Protein AF-A0A974SAY1-F1 (afdb_monomer_lite)

Secondary structure (DSSP, 8-state):
-B--STTBTTS--GGGTHHHHHHHHHTT---EEB----BTBTT-STTHHHHHHHHHHHTHHHHHHHS---TTS----B-THHHHHHHHHHHHSGGGSSPPP-TT-----S--PPPEES-S-----------PPPPGGGS-S--TTTT----SS-----PPTT--S--S-SSS-THHHHHHHHHHHHTT--------TT--TTGGG-TTSHHHHHHHHHHHHT--

InterPro domains:
  IPR029058 Alpha/Beta hydrolase fold [G3DSA:3.40.50.1820] (1-219)
  IPR029058 Alpha/Beta hydrolase fold [SSF53474] (1-212)
  IPR049492 BD-FAE-like domain [PF20434] (1-89)
  IPR050300 GDXG lipolytic enzyme [PTHR48081] (2-89)

Sequence (224 aa):
MIHGGCWLADLPGTELMDYVSDDLRKDGVAVWNLEYRRIGHDGGGWPGTFTDVAAGADHVRELAKTYRLDLNNVVFAGHSAGGHLALWASKASPCAGKPLPAEGRREPGRDHRPGRLSRDRPRRVRRTGHHRRPDRSAVPQDQGSLWRALAGRHAAAGRAPGGDLRELDPIVPPRFGAAYAASAKAAGDPVTALNLKGAGHFELIDPKAPAWAVIKAQIKSLLD

Foldseek 3Di:
DFEAQPLAPPGDGLVLQPQVCVVLVVVVDFDFSFTFRGVVDVQGFPPRRLVRLLVSVQCVVVVCVVDVDDLLQDAQDYAHNSNVSSFVNLVQHCSVPDHDDPPPDDPDDPDNDGTDRDDDDDDDDDDDDDDDDDDPVSHPPPPPVVLDGGDPEDAQADDDPPDDPDQLAPPDGSVSSNVSQVRCVVVVHDYDYDHDPPDYRSLCNHPPRPNVVVRSVRSVVSRD

Organism: NCBI:txid2803784

Structure (mmCIF, N/CA/C/O backbone):
data_AF-A0A974SAY1-F1
#
_entry.id   AF-A0A974SAY1-F1
#
loop_
_atom_site.group_PDB
_atom_site.id
_atom_site.type_symbol
_atom_site.label_atom_id
_atom_site.label_alt_id
_atom_site.label_comp_id
_atom_site.label_asym_id
_atom_site.label_entity_id
_atom_site.label_seq_id
_atom_site.pdbx_PDB_ins_code
_atom_site.Cartn_x
_atom_site.Cartn_y
_atom_site.Cartn_z
_atom_site.occupancy
_atom_site.B_iso_or_equiv
_atom_site.auth_seq_id
_atom_site.auth_comp_id
_atom_site.auth_asym_id
_atom_site.auth_atom_id
_atom_site.pdbx_PDB_model_num
ATOM 1 N N . MET A 1 1 ? -4.438 -2.324 2.546 1.00 91.81 1 MET A N 1
ATOM 2 C CA . MET A 1 1 ? -3.101 -2.798 2.140 1.00 91.81 1 MET A CA 1
ATOM 3 C C . MET A 1 1 ? -3.202 -3.371 0.736 1.00 91.81 1 MET A C 1
ATOM 5 O O . MET A 1 1 ? -4.122 -4.144 0.498 1.00 91.81 1 MET A O 1
ATOM 9 N N . ILE A 1 2 ? -2.326 -2.964 -0.186 1.00 94.75 2 ILE A N 1
ATOM 10 C CA . ILE A 1 2 ? -2.361 -3.391 -1.594 1.00 94.75 2 ILE A CA 1
ATOM 11 C C . ILE A 1 2 ? -0.971 -3.873 -2.017 1.00 94.75 2 ILE A C 1
ATOM 13 O O . ILE A 1 2 ? 0.018 -3.148 -1.891 1.00 94.75 2 ILE A O 1
ATOM 17 N N . HIS A 1 3 ? -0.894 -5.105 -2.511 1.00 96.38 3 HIS A N 1
ATOM 18 C CA . HIS A 1 3 ? 0.372 -5.726 -2.890 1.00 96.38 3 HIS A CA 1
ATOM 19 C C . HIS A 1 3 ? 0.908 -5.238 -4.243 1.00 96.38 3 HIS A C 1
ATOM 21 O O . HIS A 1 3 ? 0.168 -4.738 -5.095 1.00 96.38 3 HIS A O 1
ATOM 27 N N . GLY A 1 4 ? 2.215 -5.429 -4.437 1.00 89.00 4 GLY A N 1
ATOM 28 C CA . GLY A 1 4 ? 2.925 -5.177 -5.687 1.00 89.00 4 GLY A CA 1
ATOM 29 C C . GLY A 1 4 ? 2.764 -6.300 -6.715 1.00 89.00 4 GLY A C 1
ATOM 30 O O . GLY A 1 4 ? 1.666 -6.787 -6.955 1.00 89.00 4 GLY A O 1
ATOM 31 N N . GLY A 1 5 ? 3.869 -6.702 -7.347 1.00 90.44 5 GLY A N 1
ATOM 32 C CA . GLY A 1 5 ? 3.859 -7.739 -8.389 1.00 90.44 5 GLY A CA 1
ATOM 33 C C . GLY A 1 5 ? 3.709 -7.186 -9.807 1.00 90.44 5 GLY A C 1
ATOM 34 O O . GLY A 1 5 ? 3.186 -7.868 -10.679 1.00 90.44 5 GLY A O 1
ATOM 35 N N . CYS A 1 6 ? 4.146 -5.943 -10.050 1.00 92.06 6 CYS A N 1
ATOM 36 C CA . CYS A 1 6 ? 4.159 -5.293 -11.371 1.00 92.06 6 CYS A CA 1
ATOM 37 C C . CYS A 1 6 ? 2.828 -5.384 -12.142 1.00 92.06 6 CYS A C 1
ATOM 39 O O . CYS A 1 6 ? 2.843 -5.404 -13.370 1.00 92.06 6 CYS A O 1
ATOM 41 N N . TRP A 1 7 ? 1.698 -5.479 -11.435 1.00 92.31 7 TRP A N 1
ATOM 42 C CA . TRP A 1 7 ? 0.374 -5.744 -12.009 1.00 92.31 7 TRP A CA 1
ATOM 43 C C . TRP A 1 7 ? 0.262 -7.050 -12.810 1.00 92.31 7 TRP A C 1
ATOM 45 O O . TRP A 1 7 ? -0.707 -7.193 -13.541 1.00 92.31 7 TRP A O 1
ATOM 55 N N . LEU A 1 8 ? 1.201 -7.995 -12.708 1.00 92.00 8 LEU A N 1
ATOM 56 C CA . LEU A 1 8 ? 1.239 -9.216 -13.523 1.00 92.00 8 LEU A CA 1
ATOM 57 C C . LEU A 1 8 ? 0.697 -10.425 -12.757 1.00 92.00 8 LEU A C 1
ATOM 59 O O . LEU A 1 8 ? 1.120 -10.697 -11.635 1.00 92.00 8 LEU A O 1
ATOM 63 N N . ALA A 1 9 ? -0.195 -11.186 -13.386 1.00 93.75 9 ALA A N 1
ATOM 64 C CA . ALA A 1 9 ? -0.803 -12.392 -12.822 1.00 93.75 9 ALA A CA 1
ATOM 65 C C . ALA A 1 9 ? 0.230 -13.454 -12.403 1.00 93.75 9 ALA A C 1
ATOM 67 O O . ALA A 1 9 ? 0.057 -14.109 -11.379 1.00 93.75 9 ALA A O 1
ATOM 68 N N . ASP A 1 10 ? 1.326 -13.567 -13.158 1.00 93.81 10 ASP A N 1
ATOM 69 C CA . ASP A 1 10 ? 2.395 -14.551 -12.932 1.00 93.81 10 ASP A CA 1
ATOM 70 C C . ASP A 1 10 ? 3.331 -14.201 -11.762 1.00 93.81 10 ASP A C 1
ATOM 72 O O . ASP A 1 10 ? 4.205 -14.997 -11.382 1.00 93.81 10 ASP A O 1
ATOM 76 N N . LEU A 1 11 ? 3.186 -12.995 -11.208 1.00 92.88 11 LEU A N 1
ATOM 77 C CA . LEU A 1 11 ? 3.925 -12.549 -10.038 1.00 92.88 11 LEU A CA 1
ATOM 78 C C . LEU A 1 11 ? 3.091 -12.723 -8.760 1.00 92.88 11 LEU A C 1
ATOM 80 O O . LEU A 1 11 ? 1.859 -12.719 -8.820 1.00 92.88 11 LEU A O 1
ATOM 84 N N . PRO A 1 12 ? 3.763 -12.878 -7.602 1.00 92.44 12 PRO A N 1
ATOM 85 C CA . PRO A 1 12 ? 3.091 -13.026 -6.316 1.00 92.44 12 PRO A CA 1
ATOM 86 C C . PRO A 1 12 ? 2.062 -11.922 -6.021 1.00 92.44 12 PRO A C 1
ATOM 88 O O . PRO A 1 12 ? 2.267 -10.759 -6.387 1.00 92.44 12 PRO A O 1
ATOM 91 N N . GLY A 1 13 ? 0.970 -12.304 -5.358 1.00 94.81 13 GLY A N 1
ATOM 92 C CA . GLY A 1 13 ? -0.158 -11.447 -4.995 1.00 94.81 13 GLY A CA 1
ATOM 93 C C . GLY A 1 13 ? -0.098 -10.950 -3.548 1.00 94.81 13 GLY A C 1
ATOM 94 O O . GLY A 1 13 ? 0.921 -10.419 -3.089 1.00 94.81 13 GLY A O 1
ATOM 95 N N . THR A 1 14 ? -1.202 -11.131 -2.815 1.00 95.38 14 THR A N 1
ATOM 96 C CA . THR A 1 14 ? -1.353 -10.700 -1.412 1.00 95.38 14 THR A CA 1
ATOM 97 C C . THR A 1 14 ? -0.255 -11.220 -0.487 1.00 95.38 14 THR A C 1
ATOM 99 O O . THR A 1 14 ? 0.087 -10.534 0.477 1.00 95.38 14 THR A O 1
ATOM 102 N N . GLU A 1 15 ? 0.344 -12.373 -0.801 1.00 95.88 15 GLU A N 1
ATOM 103 C CA . GLU A 1 15 ? 1.426 -12.988 -0.027 1.00 95.88 15 GLU A CA 1
ATOM 104 C C . GLU A 1 15 ? 2.671 -12.100 0.114 1.00 95.88 15 GLU A C 1
ATOM 106 O O . GLU A 1 15 ? 3.420 -12.252 1.078 1.00 95.88 15 GLU A O 1
ATOM 111 N N . LEU A 1 16 ? 2.875 -11.129 -0.788 1.00 91.75 16 LEU A N 1
ATOM 112 C CA . LEU A 1 16 ? 3.937 -10.125 -0.645 1.00 91.75 16 LEU A CA 1
ATOM 113 C C . LEU A 1 16 ? 3.736 -9.242 0.592 1.00 91.75 16 LEU A C 1
ATOM 115 O O . LEU A 1 16 ? 4.707 -8.781 1.180 1.00 91.75 16 LEU A O 1
ATOM 119 N N . MET A 1 17 ? 2.485 -9.009 0.989 1.00 94.62 17 MET A N 1
ATOM 120 C CA . MET A 1 17 ? 2.134 -8.104 2.083 1.00 94.62 17 MET A CA 1
ATOM 121 C C . MET A 1 17 ? 1.707 -8.840 3.355 1.00 94.62 17 MET A C 1
ATOM 123 O O . MET A 1 17 ? 1.419 -8.183 4.355 1.00 94.62 17 MET A O 1
ATOM 127 N N . ASP A 1 18 ? 1.656 -10.175 3.357 1.00 96.31 18 ASP A N 1
ATOM 128 C CA . ASP A 1 18 ? 1.147 -10.953 4.496 1.00 96.31 18 ASP A CA 1
ATOM 129 C C . ASP A 1 18 ? 1.951 -10.694 5.776 1.00 96.31 18 ASP A C 1
ATOM 131 O O . ASP A 1 18 ? 1.369 -10.464 6.835 1.00 96.31 18 ASP A O 1
ATOM 135 N N . TYR A 1 19 ? 3.282 -10.660 5.681 1.00 97.19 19 TYR A N 1
ATOM 136 C CA . TYR A 1 19 ? 4.157 -10.477 6.842 1.00 97.19 19 TYR A CA 1
ATOM 137 C C . TYR A 1 19 ? 4.005 -9.097 7.489 1.00 97.19 19 TYR A C 1
ATOM 139 O O . TYR A 1 19 ? 3.885 -8.996 8.709 1.00 97.19 19 TYR A O 1
ATOM 147 N N . VAL A 1 20 ? 3.965 -8.036 6.684 1.00 95.25 20 VAL A N 1
ATOM 148 C CA . VAL A 1 20 ? 3.763 -6.668 7.185 1.00 95.25 20 VAL A CA 1
ATOM 149 C C . VAL A 1 20 ? 2.333 -6.410 7.641 1.00 95.25 20 VAL A C 1
ATOM 151 O O . VAL A 1 20 ? 2.112 -5.662 8.593 1.00 95.25 20 VAL A O 1
ATOM 154 N N . SER A 1 21 ? 1.357 -7.071 7.017 1.00 96.56 21 SER A N 1
ATOM 155 C CA . SER A 1 21 ? -0.034 -7.044 7.473 1.00 96.56 21 SER A CA 1
ATOM 156 C C . SER A 1 21 ? -0.172 -7.714 8.841 1.00 96.56 21 SER A C 1
ATOM 158 O O . SER A 1 21 ? -0.853 -7.186 9.717 1.00 96.56 21 SER A O 1
ATOM 160 N N . ASP A 1 22 ? 0.501 -8.848 9.051 1.00 97.94 22 ASP A N 1
ATOM 161 C CA . ASP A 1 22 ? 0.535 -9.534 10.344 1.00 97.94 22 ASP A CA 1
ATOM 162 C C . ASP A 1 22 ? 1.264 -8.717 11.423 1.00 97.94 22 ASP A C 1
ATOM 164 O O . ASP A 1 22 ? 0.834 -8.687 12.576 1.00 97.94 22 ASP A O 1
ATOM 168 N N . ASP A 1 23 ? 2.340 -8.025 11.054 1.00 98.00 23 ASP A N 1
ATOM 169 C CA . ASP A 1 23 ? 3.091 -7.167 11.969 1.00 98.00 23 ASP A CA 1
ATOM 170 C C . ASP A 1 23 ? 2.297 -5.924 12.421 1.00 98.00 23 ASP A C 1
ATOM 172 O O . ASP A 1 23 ? 2.292 -5.592 13.605 1.00 98.00 23 ASP A O 1
ATOM 176 N N . LEU A 1 24 ? 1.548 -5.279 11.519 1.00 95.38 24 LEU A N 1
ATOM 177 C CA . LEU A 1 24 ? 0.598 -4.213 11.876 1.00 95.38 24 LEU A CA 1
ATOM 178 C C . LEU A 1 24 ? -0.554 -4.736 12.746 1.00 95.38 24 LEU A C 1
ATOM 180 O O . LEU A 1 24 ? -0.942 -4.091 13.719 1.00 95.38 24 LEU A O 1
ATOM 184 N N . ARG A 1 25 ? -1.069 -5.931 12.436 1.00 95.88 25 ARG A N 1
ATOM 185 C CA . ARG A 1 25 ? -2.133 -6.583 13.213 1.00 95.88 25 ARG A CA 1
ATOM 186 C C . ARG A 1 25 ? -1.716 -6.846 14.661 1.00 95.88 25 ARG A C 1
ATOM 188 O O . ARG A 1 25 ? -2.533 -6.677 15.564 1.00 95.88 25 ARG A O 1
ATOM 195 N N . LYS A 1 26 ? -0.466 -7.260 14.899 1.00 96.69 26 LYS A N 1
ATOM 196 C CA . LYS A 1 26 ? 0.082 -7.447 16.260 1.00 96.69 26 LYS A CA 1
ATOM 197 C C . LYS A 1 26 ? 0.113 -6.149 17.069 1.00 96.69 26 LYS A C 1
ATOM 199 O O . LYS A 1 26 ? 0.019 -6.209 18.289 1.00 96.69 26 LYS A O 1
ATOM 204 N N . ASP A 1 27 ? 0.157 -5.010 16.388 1.00 94.19 27 ASP A N 1
ATOM 205 C CA . ASP A 1 27 ? 0.110 -3.671 16.977 1.00 94.19 27 ASP A CA 1
ATOM 206 C C . ASP A 1 27 ? -1.318 -3.108 17.095 1.00 94.19 27 ASP A C 1
ATOM 208 O O . ASP A 1 27 ? -1.490 -1.917 17.344 1.00 94.19 27 ASP A O 1
ATOM 212 N N . GLY A 1 28 ? -2.350 -3.940 16.916 1.00 92.88 28 GLY A N 1
ATOM 213 C CA . GLY A 1 28 ? -3.752 -3.542 17.079 1.00 92.88 28 GLY A CA 1
ATOM 214 C C . GLY A 1 28 ? -4.380 -2.871 15.855 1.00 92.88 28 GLY A C 1
ATOM 215 O O . GLY A 1 28 ? -5.542 -2.477 15.915 1.00 92.88 28 GLY A O 1
ATOM 216 N N . VAL A 1 29 ? -3.664 -2.780 14.731 1.00 93.56 29 VAL A N 1
ATOM 217 C CA . VAL A 1 29 ? -4.200 -2.205 13.490 1.00 93.56 29 VAL A CA 1
ATOM 218 C C . VAL A 1 29 ? -5.026 -3.251 12.736 1.00 93.56 29 VAL A C 1
ATOM 220 O O . VAL A 1 29 ? -4.545 -4.342 12.425 1.00 93.56 29 VAL A O 1
ATOM 223 N N . ALA A 1 30 ? -6.268 -2.919 12.382 1.00 95.44 30 ALA A N 1
ATOM 224 C CA . ALA A 1 30 ? -7.060 -3.742 11.473 1.00 95.44 30 ALA A CA 1
ATOM 225 C C . ALA A 1 30 ? -6.525 -3.605 10.036 1.00 95.44 30 ALA A C 1
ATOM 227 O O . ALA A 1 30 ? -6.516 -2.512 9.473 1.00 95.44 30 ALA A O 1
ATOM 228 N N . VAL A 1 31 ? -6.091 -4.712 9.422 1.00 95.62 31 VAL A N 1
ATOM 229 C CA . VAL A 1 31 ? -5.512 -4.700 8.068 1.00 95.62 31 VAL A CA 1
ATOM 230 C C . VAL A 1 31 ? -6.386 -5.470 7.084 1.00 95.62 31 VAL A C 1
ATOM 232 O O . VAL A 1 31 ? -6.597 -6.674 7.224 1.00 95.62 31 VAL A O 1
ATOM 235 N N . TRP A 1 32 ? -6.833 -4.774 6.038 1.00 96.12 32 TRP A N 1
ATOM 236 C CA . TRP A 1 32 ? -7.447 -5.368 4.852 1.00 96.12 32 TRP A CA 1
ATOM 237 C C . TRP A 1 32 ? -6.382 -5.566 3.764 1.00 96.12 32 TRP A C 1
ATOM 239 O O . TRP A 1 32 ? -5.938 -4.585 3.154 1.00 96.12 32 TRP A O 1
ATOM 249 N N . ASN A 1 33 ? -5.922 -6.809 3.569 1.00 95.94 33 ASN A N 1
ATOM 250 C CA . ASN A 1 33 ? -4.952 -7.171 2.529 1.00 95.94 33 ASN A CA 1
ATOM 251 C C . ASN A 1 33 ? -5.704 -7.554 1.243 1.00 95.94 33 ASN A C 1
ATOM 253 O O . ASN A 1 33 ? -6.206 -8.672 1.103 1.00 95.94 33 ASN A O 1
ATOM 257 N N . LEU A 1 34 ? -5.862 -6.566 0.361 1.00 93.88 34 LEU A N 1
ATOM 258 C CA . LEU A 1 34 ? -6.747 -6.604 -0.802 1.00 93.88 34 LEU A CA 1
ATOM 259 C C . LEU A 1 34 ? -6.081 -7.311 -1.988 1.00 93.88 34 LEU A C 1
ATOM 261 O O . LEU A 1 34 ? -4.922 -7.042 -2.303 1.00 93.88 34 LEU A O 1
ATOM 265 N N . GLU A 1 35 ? -6.855 -8.157 -2.670 1.00 95.88 35 GLU A N 1
ATOM 266 C CA . GLU A 1 35 ? -6.504 -8.793 -3.945 1.00 95.88 35 GLU A CA 1
ATOM 267 C C . GLU A 1 35 ? -7.257 -8.110 -5.103 1.00 95.88 35 GLU A C 1
ATOM 269 O O . GLU A 1 35 ? -8.363 -7.598 -4.917 1.00 95.88 35 GLU A O 1
ATOM 274 N N . TYR A 1 36 ? -6.654 -8.085 -6.290 1.00 96.56 36 TYR A N 1
ATOM 275 C CA . TYR A 1 36 ? -7.175 -7.481 -7.513 1.00 96.56 36 TYR A CA 1
ATOM 276 C C . TYR A 1 36 ? -6.773 -8.288 -8.757 1.00 96.56 36 TYR A C 1
ATOM 278 O O . TYR A 1 36 ? -5.698 -8.899 -8.822 1.00 96.56 36 TYR A O 1
ATOM 286 N N . ARG A 1 37 ? -7.608 -8.278 -9.805 1.00 97.19 37 ARG A N 1
ATOM 287 C CA . ARG A 1 37 ? -7.227 -8.871 -11.093 1.00 97.19 37 ARG A CA 1
ATOM 288 C C . ARG A 1 37 ? -6.027 -8.134 -11.674 1.00 97.19 37 ARG A C 1
ATOM 290 O O . ARG A 1 37 ? -5.968 -6.909 -11.678 1.00 97.19 37 ARG A O 1
ATOM 297 N N . ARG A 1 38 ? -5.068 -8.902 -12.179 1.00 95.69 38 ARG A N 1
ATOM 298 C CA . ARG A 1 38 ? -3.786 -8.453 -12.725 1.00 95.69 38 ARG A CA 1
ATOM 299 C C . ARG A 1 38 ? -3.741 -8.722 -14.224 1.00 95.69 38 ARG A C 1
ATOM 301 O O . ARG A 1 38 ? -4.478 -9.571 -14.709 1.00 95.69 38 ARG A O 1
ATOM 308 N N . ILE A 1 39 ? -2.867 -8.041 -14.953 1.00 93.81 39 ILE A N 1
ATOM 309 C CA . ILE A 1 39 ? -2.579 -8.315 -16.365 1.00 93.81 39 ILE A CA 1
ATOM 310 C C . ILE A 1 39 ? -2.205 -9.796 -16.510 1.00 93.81 39 ILE A C 1
ATOM 312 O O . ILE A 1 39 ? -1.274 -10.271 -15.857 1.00 93.81 39 ILE A O 1
ATOM 316 N N . GLY A 1 40 ? -2.956 -10.516 -17.343 1.00 94.12 40 GLY A N 1
ATOM 317 C CA . GLY A 1 40 ? -2.884 -11.974 -17.495 1.00 94.12 40 GLY A CA 1
ATOM 318 C C . GLY A 1 40 ? -4.060 -12.728 -16.859 1.00 94.12 40 GLY A C 1
ATOM 319 O O . GLY A 1 40 ? -4.333 -13.855 -17.257 1.00 94.12 40 GLY A O 1
ATOM 320 N N . HIS A 1 41 ? -4.801 -12.116 -15.930 1.00 96.81 41 HIS A N 1
ATOM 321 C CA . HIS A 1 41 ? -6.137 -12.583 -15.544 1.00 96.81 41 HIS A CA 1
ATOM 322 C C . HIS A 1 41 ? -7.184 -12.074 -16.542 1.00 96.81 41 HIS A C 1
ATOM 324 O O . HIS A 1 41 ? -7.024 -10.992 -17.111 1.00 96.81 41 HIS A O 1
ATOM 330 N N . ASP A 1 42 ? -8.283 -12.814 -16.701 1.00 96.81 42 ASP A N 1
ATOM 331 C CA . ASP A 1 42 ? -9.432 -12.338 -17.473 1.00 96.81 42 ASP A CA 1
ATOM 332 C C . ASP A 1 42 ? -9.996 -11.042 -16.866 1.00 96.81 42 ASP A C 1
ATOM 334 O O . ASP A 1 42 ? -10.204 -10.939 -15.653 1.00 96.81 42 ASP A O 1
ATOM 338 N N . GLY A 1 43 ? -10.173 -10.018 -17.701 1.00 93.94 43 GLY A N 1
ATOM 339 C CA . GLY A 1 43 ? -10.543 -8.665 -17.279 1.00 93.94 43 GLY A CA 1
ATOM 340 C C . GLY A 1 43 ? -9.504 -7.923 -16.421 1.00 93.94 43 GLY A C 1
ATOM 341 O O . GLY A 1 43 ? -9.846 -6.906 -15.825 1.00 93.94 43 GLY A O 1
ATOM 342 N N . GLY A 1 44 ? -8.262 -8.405 -16.312 1.00 93.00 44 GLY A N 1
ATOM 343 C CA . GLY A 1 44 ? -7.182 -7.699 -15.617 1.00 93.00 44 GLY A CA 1
ATOM 344 C C . GLY A 1 44 ? -6.542 -6.581 -16.451 1.00 93.00 44 GLY A C 1
ATOM 345 O O . GLY A 1 44 ? -6.603 -6.589 -17.676 1.00 93.00 44 GLY A O 1
ATOM 346 N N . GLY A 1 45 ? -5.891 -5.622 -15.789 1.00 88.31 45 GLY A N 1
ATOM 347 C CA . GLY A 1 45 ? -5.420 -4.382 -16.415 1.00 88.31 45 GLY A CA 1
ATOM 348 C C . GLY A 1 45 ? -6.476 -3.277 -16.348 1.00 88.31 45 GLY A C 1
ATOM 349 O O . GLY A 1 45 ? -7.430 -3.362 -15.575 1.00 88.31 45 GLY A O 1
ATOM 350 N N . TRP A 1 46 ? -6.314 -2.207 -17.124 1.00 87.00 46 TRP A N 1
ATOM 351 C CA . TRP A 1 46 ? -7.351 -1.175 -17.192 1.00 87.00 46 TRP A CA 1
ATOM 352 C C . TRP A 1 46 ? -8.585 -1.678 -17.973 1.00 87.00 46 TRP A C 1
ATOM 354 O O . TRP A 1 46 ? -8.412 -2.234 -19.057 1.00 87.00 46 TRP A O 1
ATOM 364 N N . PRO A 1 47 ? -9.826 -1.460 -17.490 1.00 92.38 47 PRO A N 1
ATOM 365 C CA . PRO A 1 47 ? -10.191 -0.839 -16.211 1.00 92.38 47 PRO A CA 1
ATOM 366 C C . PRO A 1 47 ? -10.306 -1.828 -15.035 1.00 92.38 47 PRO A C 1
ATOM 368 O O . PRO A 1 47 ? -10.374 -1.389 -13.889 1.00 92.38 47 PRO A O 1
ATOM 371 N N . GLY A 1 48 ? -10.336 -3.142 -15.275 1.00 93.56 48 GLY A N 1
ATOM 372 C CA . GLY A 1 48 ? -10.750 -4.123 -14.265 1.00 93.56 48 GLY A CA 1
ATOM 373 C C . GLY A 1 48 ? -9.891 -4.176 -12.997 1.00 93.56 48 GLY A C 1
ATOM 374 O O . GLY A 1 48 ? -10.450 -4.255 -11.908 1.00 93.56 48 GLY A O 1
ATOM 375 N N . THR A 1 49 ? -8.566 -4.016 -13.087 1.00 93.38 49 THR A N 1
ATOM 376 C CA . THR A 1 49 ? -7.681 -3.879 -11.911 1.00 93.38 49 THR A CA 1
ATOM 377 C C . THR A 1 49 ? -8.121 -2.731 -11.002 1.00 93.38 49 THR A C 1
ATOM 379 O O . THR A 1 49 ? -8.151 -2.865 -9.782 1.00 93.38 49 THR A O 1
ATOM 382 N N . PHE A 1 50 ? -8.476 -1.593 -11.594 1.00 93.88 50 PHE A N 1
ATOM 383 C CA . PHE A 1 50 ? -8.869 -0.389 -10.868 1.00 93.88 50 PHE A CA 1
ATOM 384 C C . PHE A 1 50 ? -10.279 -0.537 -10.294 1.00 93.88 50 PHE A C 1
ATOM 386 O O . PHE A 1 50 ? -10.523 -0.164 -9.146 1.00 93.88 50 PHE A O 1
ATOM 393 N N . THR A 1 51 ? -11.190 -1.158 -11.049 1.00 92.56 51 THR A N 1
ATOM 394 C CA . THR A 1 51 ? -12.520 -1.528 -10.553 1.00 92.56 51 THR A CA 1
ATOM 395 C C . THR A 1 51 ? -12.430 -2.446 -9.334 1.00 92.56 51 THR A C 1
ATOM 397 O O . THR A 1 51 ? -13.110 -2.188 -8.344 1.00 92.56 51 THR A O 1
ATOM 400 N N . ASP A 1 52 ? -11.569 -3.464 -9.365 1.00 96.31 52 ASP A N 1
ATOM 401 C CA . ASP A 1 52 ? -11.398 -4.396 -8.245 1.00 96.31 52 ASP A CA 1
ATOM 402 C C . ASP A 1 52 ? -10.829 -3.702 -7.006 1.00 96.31 52 ASP A C 1
ATOM 404 O O . ASP A 1 52 ? -11.328 -3.901 -5.899 1.00 96.31 52 ASP A O 1
ATOM 408 N N . VAL A 1 53 ? -9.821 -2.842 -7.184 1.00 95.06 53 VAL A N 1
ATOM 409 C CA . VAL A 1 53 ? -9.239 -2.068 -6.080 1.00 95.06 53 VAL A CA 1
ATOM 410 C C . VAL A 1 53 ? -10.273 -1.131 -5.452 1.00 95.06 53 VAL A C 1
ATOM 412 O O . VAL A 1 53 ? -10.373 -1.080 -4.226 1.00 95.06 53 VAL A O 1
ATOM 415 N N . ALA A 1 54 ? -11.066 -0.419 -6.259 1.00 91.12 54 ALA A N 1
ATOM 416 C CA . ALA A 1 54 ? -12.125 0.449 -5.746 1.00 91.12 54 ALA A CA 1
ATOM 417 C C . ALA A 1 54 ? -13.210 -0.353 -5.012 1.00 91.12 54 ALA A C 1
ATOM 419 O O . ALA A 1 54 ? -13.574 -0.007 -3.889 1.00 91.12 54 ALA A O 1
ATOM 420 N N . ALA A 1 55 ? -13.677 -1.459 -5.600 1.00 93.12 55 ALA A N 1
ATOM 421 C CA . ALA A 1 55 ? -14.681 -2.321 -4.984 1.00 93.12 55 ALA A CA 1
ATOM 422 C C . ALA A 1 55 ? -14.185 -2.920 -3.660 1.00 93.12 55 ALA A C 1
ATOM 424 O O . ALA A 1 55 ? -14.901 -2.902 -2.660 1.00 93.12 55 ALA A O 1
ATOM 425 N N . GLY A 1 56 ? -12.943 -3.407 -3.619 1.00 93.12 56 GLY A N 1
ATOM 426 C CA . GLY A 1 56 ? -12.359 -3.954 -2.401 1.00 93.12 56 GLY A CA 1
ATOM 427 C C . GLY A 1 56 ? -12.087 -2.889 -1.333 1.00 93.12 56 GLY A C 1
ATOM 428 O O . GLY A 1 56 ? -12.185 -3.202 -0.148 1.00 93.12 56 GLY A O 1
ATOM 429 N N . ALA A 1 57 ? -11.779 -1.645 -1.712 1.00 89.38 57 ALA A N 1
ATOM 430 C CA . ALA A 1 57 ? -11.677 -0.526 -0.775 1.00 89.38 57 ALA A CA 1
ATOM 431 C C . ALA A 1 57 ? -13.045 -0.160 -0.177 1.00 89.38 57 ALA A C 1
ATOM 433 O O . ALA A 1 57 ? -13.170 0.007 1.037 1.00 89.38 57 ALA A O 1
ATOM 434 N N . ASP A 1 58 ? -14.083 -0.100 -1.011 1.00 88.88 58 ASP A N 1
ATOM 435 C CA . ASP A 1 58 ? -15.449 0.199 -0.575 1.00 88.88 58 ASP A CA 1
ATOM 436 C C . ASP A 1 58 ? -16.032 -0.927 0.295 1.00 88.88 58 ASP A C 1
ATOM 438 O O . ASP A 1 58 ? -16.796 -0.658 1.226 1.00 88.88 58 ASP A O 1
ATOM 442 N N . HIS A 1 59 ? -15.608 -2.177 0.072 1.00 93.00 59 HIS A N 1
ATOM 443 C CA . HIS A 1 59 ? -16.023 -3.335 0.868 1.00 93.00 59 HIS A CA 1
ATOM 444 C C . HIS A 1 59 ? -15.661 -3.217 2.359 1.00 93.00 59 HIS A C 1
ATOM 446 O O . HIS A 1 59 ? -16.305 -3.845 3.201 1.00 93.00 59 HIS A O 1
ATOM 452 N N . VAL A 1 60 ? -14.704 -2.358 2.730 1.00 89.81 60 VAL A N 1
ATOM 453 C CA . VAL A 1 60 ? -14.392 -2.066 4.141 1.00 89.81 60 VAL A CA 1
ATOM 454 C C . VAL A 1 60 ? -15.626 -1.546 4.899 1.00 89.81 60 VAL A C 1
ATOM 456 O O . VAL A 1 60 ? -15.779 -1.830 6.087 1.00 89.81 60 VAL A O 1
ATOM 459 N N . ARG A 1 61 ? -16.564 -0.875 4.217 1.00 89.56 61 ARG A N 1
ATOM 460 C CA . ARG A 1 61 ? -17.842 -0.425 4.804 1.00 89.56 61 ARG A CA 1
ATOM 461 C C . ARG A 1 61 ? -18.749 -1.583 5.203 1.00 89.56 61 ARG A C 1
ATOM 463 O O . ARG A 1 61 ? -19.435 -1.505 6.217 1.00 89.56 61 ARG A O 1
ATOM 470 N N . GLU A 1 62 ? -18.739 -2.658 4.424 1.00 91.81 62 GLU A N 1
ATOM 471 C CA . GLU A 1 62 ? -19.484 -3.876 4.742 1.00 91.81 62 GLU A CA 1
ATOM 472 C C . GLU A 1 62 ? -18.823 -4.621 5.902 1.00 91.81 62 GLU A C 1
ATOM 474 O O . GLU A 1 62 ? -19.503 -5.048 6.836 1.00 91.81 62 GLU A O 1
ATOM 479 N N . LEU A 1 63 ? -17.487 -4.681 5.912 1.00 91.81 63 LEU A N 1
ATOM 480 C CA . LEU A 1 63 ? -16.733 -5.241 7.035 1.00 91.81 63 LEU A CA 1
ATOM 481 C C . LEU A 1 63 ? -17.015 -4.484 8.340 1.00 91.81 63 LEU A C 1
ATOM 483 O O . LEU A 1 63 ? -17.172 -5.124 9.378 1.00 91.81 63 LEU A O 1
ATOM 487 N N . ALA A 1 64 ? -17.167 -3.159 8.300 1.00 91.81 64 ALA A N 1
ATOM 488 C CA . ALA A 1 64 ? -17.477 -2.339 9.476 1.00 91.81 64 ALA A CA 1
ATOM 489 C C . ALA A 1 64 ? -18.852 -2.630 10.112 1.00 91.81 64 ALA A C 1
ATOM 491 O O . ALA A 1 64 ? -19.087 -2.276 11.265 1.00 91.81 64 ALA A O 1
ATOM 492 N N . LYS A 1 65 ? -19.768 -3.300 9.398 1.00 92.19 65 LYS A N 1
ATOM 493 C CA . LYS A 1 65 ? -21.042 -3.767 9.980 1.00 92.19 65 LYS A CA 1
ATOM 494 C C . LYS A 1 65 ? -20.845 -4.968 10.907 1.00 92.19 65 LYS A C 1
ATOM 496 O O . LYS A 1 65 ? -21.647 -5.192 11.807 1.00 92.19 65 LYS A O 1
ATOM 501 N N . THR A 1 66 ? -19.789 -5.748 10.672 1.00 94.94 66 THR A N 1
ATOM 502 C CA . THR A 1 66 ? -19.473 -6.977 11.420 1.00 94.94 66 THR A CA 1
ATOM 503 C C . THR A 1 66 ? -18.358 -6.747 12.437 1.00 94.94 66 THR A C 1
ATOM 505 O O . THR A 1 66 ? -18.389 -7.267 13.552 1.00 94.94 66 THR A O 1
ATOM 508 N N . TYR A 1 67 ? -17.360 -5.959 12.055 1.00 92.06 67 TYR A N 1
ATOM 509 C CA . TYR A 1 67 ? -16.199 -5.616 12.860 1.00 92.06 67 TYR A CA 1
ATOM 510 C C . TYR A 1 67 ? -16.313 -4.160 13.302 1.00 92.06 67 TYR A C 1
ATOM 512 O O . TYR A 1 67 ? -16.734 -3.313 12.526 1.00 92.06 67 TYR A O 1
ATOM 520 N N . ARG A 1 68 ? -15.908 -3.842 14.535 1.00 88.62 68 ARG A N 1
ATOM 521 C CA . ARG A 1 68 ? -15.901 -2.463 15.055 1.00 88.62 68 ARG A CA 1
ATOM 522 C C . ARG A 1 68 ? -14.756 -1.652 14.429 1.00 88.62 68 ARG A C 1
ATOM 524 O O . ARG A 1 68 ? -13.760 -1.389 15.094 1.00 88.62 68 ARG A O 1
ATOM 531 N N . LEU A 1 69 ? -14.866 -1.340 13.139 1.00 90.94 69 LEU A N 1
ATOM 532 C CA . LEU A 1 69 ? -13.889 -0.550 12.388 1.00 90.94 69 LEU A CA 1
ATOM 533 C C . LEU A 1 69 ? -14.267 0.932 12.442 1.00 90.94 69 LEU A C 1
ATOM 535 O O . LEU A 1 69 ? -15.418 1.280 12.177 1.00 90.94 69 LEU A O 1
ATOM 539 N N . ASP A 1 70 ? -13.299 1.798 12.732 1.00 88.56 70 ASP A N 1
ATOM 540 C CA . ASP A 1 70 ? -13.475 3.243 12.599 1.00 88.56 70 ASP A CA 1
ATOM 541 C C . ASP A 1 70 ? -13.218 3.669 11.151 1.00 88.56 70 ASP A C 1
ATOM 543 O O . ASP A 1 70 ? -12.084 3.720 10.679 1.00 88.56 70 ASP A O 1
ATOM 547 N N . LEU A 1 71 ? -14.295 3.966 10.425 1.00 87.62 71 LEU A N 1
ATOM 548 C CA . LEU A 1 71 ? -14.213 4.382 9.026 1.00 87.62 71 LEU A CA 1
ATOM 549 C C . LEU A 1 71 ? -13.767 5.838 8.842 1.00 87.62 71 LEU A C 1
ATOM 551 O O . LEU A 1 71 ? -13.513 6.233 7.705 1.00 87.62 71 LEU A O 1
ATOM 555 N N . ASN A 1 72 ? -13.654 6.625 9.917 1.00 85.81 72 ASN A N 1
ATOM 556 C CA . ASN A 1 72 ? -13.028 7.950 9.849 1.00 85.81 72 ASN A CA 1
ATOM 557 C C . ASN A 1 72 ? -11.501 7.856 9.844 1.00 85.81 72 ASN A C 1
ATOM 559 O O . ASN A 1 72 ? -10.824 8.847 9.578 1.00 85.81 72 ASN A O 1
ATOM 563 N N . ASN A 1 73 ? -10.973 6.665 10.126 1.00 87.31 73 ASN A N 1
ATOM 564 C CA . ASN A 1 73 ? -9.569 6.442 10.364 1.00 87.31 73 ASN A CA 1
ATOM 565 C C . ASN A 1 73 ? -9.036 5.298 9.493 1.00 87.31 73 ASN A C 1
ATOM 567 O O . ASN A 1 73 ? -8.782 4.177 9.937 1.00 87.31 73 ASN A O 1
ATOM 571 N N . VAL A 1 74 ? -8.947 5.577 8.191 1.00 88.19 74 VAL A N 1
ATOM 572 C CA . VAL A 1 74 ? -8.593 4.594 7.163 1.00 88.19 74 VAL A CA 1
ATOM 573 C C . VAL A 1 74 ? -7.362 5.057 6.402 1.00 88.19 74 VAL A C 1
ATOM 575 O O . VAL A 1 74 ? -7.333 6.140 5.820 1.00 88.19 74 VAL A O 1
ATOM 578 N N . VAL A 1 75 ? -6.363 4.178 6.341 1.00 89.81 75 VAL A N 1
ATOM 579 C CA . VAL A 1 75 ? -5.101 4.421 5.643 1.00 89.81 75 VAL A CA 1
ATOM 580 C C . VAL A 1 75 ? -4.944 3.469 4.456 1.00 89.81 75 VAL A C 1
ATOM 582 O O . VAL A 1 75 ? -5.035 2.244 4.586 1.00 89.81 75 VAL A O 1
ATOM 585 N N . PHE A 1 76 ? -4.657 4.034 3.282 1.00 90.94 76 PHE A N 1
ATOM 586 C CA . PHE A 1 76 ? -4.284 3.280 2.088 1.00 90.94 76 PHE A CA 1
ATOM 587 C C . PHE A 1 76 ? -2.765 3.131 2.020 1.00 90.94 76 PHE A C 1
ATOM 589 O O . PHE A 1 76 ? -2.049 4.084 1.736 1.00 90.94 76 PHE A O 1
ATOM 596 N N . ALA A 1 77 ? -2.281 1.908 2.218 1.00 90.81 77 ALA A N 1
ATOM 597 C CA . ALA A 1 77 ? -0.874 1.556 2.062 1.00 90.81 77 ALA A CA 1
ATOM 598 C C . ALA A 1 77 ? -0.699 0.498 0.969 1.00 90.81 77 ALA A C 1
ATOM 600 O O . ALA A 1 77 ? -1.525 -0.415 0.838 1.00 90.81 77 ALA A O 1
ATOM 601 N N . GLY A 1 78 ? 0.393 0.593 0.214 1.00 93.12 78 GLY A N 1
ATOM 602 C CA . GLY A 1 78 ? 0.766 -0.412 -0.770 1.00 93.12 78 GLY A CA 1
ATOM 603 C C . GLY A 1 78 ? 2.233 -0.329 -1.170 1.00 93.12 78 GLY A C 1
ATOM 604 O O . GLY A 1 78 ? 2.899 0.678 -0.938 1.00 93.12 78 GLY A O 1
ATOM 605 N N . HIS A 1 79 ? 2.735 -1.407 -1.768 1.00 93.19 79 HIS A N 1
ATOM 606 C CA . HIS A 1 79 ? 4.139 -1.549 -2.162 1.00 93.19 79 HIS A CA 1
ATOM 607 C C . HIS A 1 79 ? 4.284 -1.703 -3.674 1.00 93.19 79 HIS A C 1
ATOM 609 O O . HIS A 1 79 ? 3.487 -2.400 -4.304 1.00 93.19 79 HIS A O 1
ATOM 615 N N . SER A 1 80 ? 5.304 -1.071 -4.266 1.00 92.00 80 SER A N 1
ATOM 616 C CA . SER A 1 80 ? 5.591 -1.166 -5.705 1.00 92.00 80 SER A CA 1
ATOM 617 C C . SER A 1 80 ? 4.354 -0.789 -6.548 1.00 92.00 80 SER A C 1
ATOM 619 O O . SER A 1 80 ? 3.755 0.266 -6.327 1.00 92.00 80 SER A O 1
ATOM 621 N N . ALA A 1 81 ? 3.910 -1.657 -7.461 1.00 89.25 81 ALA A N 1
ATOM 622 C CA . ALA A 1 81 ? 2.646 -1.522 -8.196 1.00 89.25 81 ALA A CA 1
ATOM 623 C C . ALA A 1 81 ? 1.412 -1.270 -7.299 1.00 89.25 81 ALA A C 1
ATOM 625 O O . ALA A 1 81 ? 0.499 -0.536 -7.684 1.00 89.25 81 ALA A O 1
ATOM 626 N N . GLY A 1 82 ? 1.395 -1.828 -6.087 1.00 92.00 82 GLY A N 1
ATOM 627 C CA . GLY A 1 82 ? 0.348 -1.605 -5.094 1.00 92.00 82 GLY A CA 1
ATOM 628 C C . GLY A 1 82 ? 0.416 -0.229 -4.442 1.00 92.00 82 GLY A C 1
ATOM 629 O O . GLY A 1 82 ? -0.619 0.305 -4.063 1.00 92.00 82 GLY A O 1
ATOM 630 N N . GLY A 1 83 ? 1.600 0.385 -4.360 1.00 88.00 83 GLY A N 1
ATOM 631 C CA . GLY A 1 83 ? 1.755 1.771 -3.906 1.00 88.00 83 GLY A CA 1
ATOM 632 C C . GLY A 1 83 ? 1.100 2.748 -4.880 1.00 88.00 83 GLY A C 1
ATOM 633 O O . GLY A 1 83 ? 0.368 3.640 -4.465 1.00 88.00 83 GLY A O 1
ATOM 634 N N . HIS A 1 84 ? 1.263 2.502 -6.182 1.00 89.94 84 HIS A N 1
ATOM 635 C CA . HIS A 1 84 ? 0.538 3.225 -7.227 1.00 89.94 84 HIS A CA 1
ATOM 636 C C . HIS A 1 84 ? -0.988 3.048 -7.108 1.00 89.94 84 HIS A C 1
ATOM 638 O O . HIS A 1 84 ? -1.730 4.026 -7.145 1.00 89.94 84 HIS A O 1
ATOM 644 N N . LEU A 1 85 ? -1.472 1.818 -6.911 1.00 91.81 85 LEU A N 1
ATOM 645 C CA . LEU A 1 85 ? -2.909 1.560 -6.761 1.00 91.81 85 LEU A CA 1
ATOM 646 C C . LEU A 1 85 ? -3.486 2.149 -5.467 1.00 91.81 85 LEU A C 1
ATOM 648 O O . LEU A 1 85 ? -4.601 2.659 -5.489 1.00 91.81 85 LEU A O 1
ATOM 652 N N . ALA A 1 86 ? -2.740 2.126 -4.361 1.00 88.44 86 ALA A N 1
ATOM 653 C CA . ALA A 1 86 ? -3.142 2.747 -3.099 1.00 88.44 86 ALA A CA 1
ATOM 654 C C . ALA A 1 86 ? -3.281 4.262 -3.255 1.00 88.44 86 ALA A C 1
ATOM 656 O O . ALA A 1 86 ? -4.256 4.851 -2.780 1.00 88.44 86 ALA A O 1
ATOM 657 N N . LEU A 1 87 ? -2.345 4.865 -3.992 1.00 80.50 87 LEU A N 1
ATOM 658 C CA . LEU A 1 87 ? -2.387 6.271 -4.350 1.00 80.50 87 LEU A CA 1
ATOM 659 C C . LEU A 1 87 ? -3.658 6.618 -5.117 1.00 80.50 87 LEU A C 1
ATOM 661 O O . LEU A 1 87 ? -4.396 7.508 -4.714 1.00 80.50 87 LEU A O 1
ATOM 665 N N . TRP A 1 88 ? -3.953 5.867 -6.173 1.00 86.50 88 TRP A N 1
ATOM 666 C CA . TRP A 1 88 ? -5.148 6.083 -6.978 1.00 86.50 88 TRP A CA 1
ATOM 667 C C . TRP A 1 88 ? -6.444 5.854 -6.175 1.00 86.50 88 TRP A C 1
ATOM 669 O O . TRP A 1 88 ? -7.351 6.689 -6.186 1.00 86.50 88 TRP A O 1
ATOM 679 N N . ALA A 1 89 ? -6.519 4.747 -5.432 1.00 84.94 89 ALA A N 1
ATOM 680 C CA . ALA A 1 89 ? -7.734 4.290 -4.753 1.00 84.94 89 ALA A CA 1
ATOM 681 C C . ALA A 1 89 ? -8.239 5.276 -3.707 1.00 84.94 89 ALA A C 1
ATOM 683 O O . ALA A 1 89 ? -9.434 5.474 -3.539 1.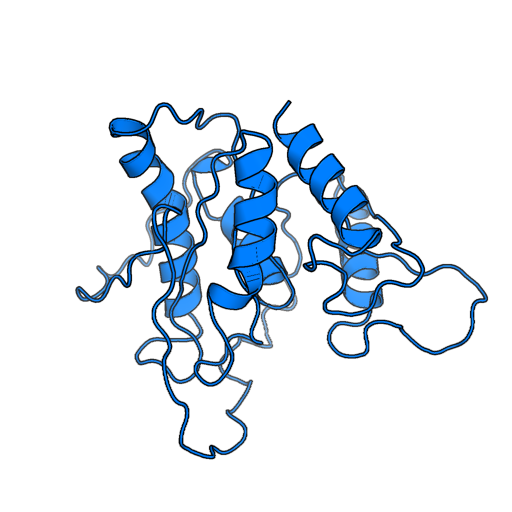00 84.94 89 ALA A O 1
ATOM 684 N N . SER A 1 90 ? -7.325 5.921 -3.013 1.00 80.44 90 SER A N 1
ATOM 685 C CA . SER A 1 90 ? -7.644 6.911 -1.994 1.00 80.44 90 SER A CA 1
ATOM 686 C C . SER A 1 90 ? -8.291 8.206 -2.496 1.00 80.44 90 SER A C 1
ATOM 688 O O . SER A 1 90 ? -8.828 8.970 -1.709 1.00 80.44 90 SER A O 1
ATOM 690 N N . LYS A 1 91 ? -8.167 8.498 -3.790 1.00 77.88 91 LYS A N 1
ATOM 691 C CA . LYS A 1 91 ? -8.773 9.662 -4.434 1.00 77.88 91 LYS A CA 1
ATOM 692 C C . LYS A 1 91 ? -10.062 9.256 -5.123 1.00 77.88 91 LYS A C 1
ATOM 694 O O . LYS A 1 91 ? -10.963 10.072 -5.268 1.00 77.88 91 LYS A O 1
ATOM 699 N N . ALA A 1 92 ? -10.147 7.987 -5.515 1.00 64.38 92 ALA A N 1
ATOM 700 C CA . ALA A 1 92 ? -11.327 7.399 -6.118 1.00 64.38 92 ALA A CA 1
ATOM 701 C C . ALA A 1 92 ? -12.377 6.940 -5.090 1.00 64.38 92 ALA A C 1
ATOM 703 O O . ALA A 1 92 ? -13.572 6.961 -5.388 1.00 64.38 92 ALA A O 1
ATOM 704 N N . SER A 1 93 ? -11.953 6.503 -3.899 1.00 57.22 93 SER A N 1
ATOM 705 C CA . SER A 1 93 ? -12.846 5.886 -2.920 1.00 57.22 93 SER A CA 1
ATOM 706 C C . SER A 1 93 ? -13.562 6.933 -2.060 1.00 57.22 93 SER A C 1
ATOM 708 O O . SER A 1 93 ? -12.912 7.788 -1.453 1.00 57.22 93 SER A O 1
ATOM 710 N N . PRO A 1 94 ? -14.890 6.812 -1.878 1.00 50.91 94 PRO A N 1
ATOM 711 C CA . PRO A 1 94 ? -15.653 7.639 -0.945 1.00 50.91 94 PRO A CA 1
ATOM 712 C C . PRO A 1 94 ? -15.198 7.518 0.518 1.00 50.91 94 PRO A C 1
ATOM 714 O O . PRO A 1 94 ? -15.631 8.317 1.349 1.00 50.91 94 PRO A O 1
ATOM 717 N N . CYS A 1 95 ? -14.374 6.522 0.879 1.00 43.22 95 CYS A N 1
ATOM 718 C CA . CYS A 1 95 ? -13.766 6.407 2.214 1.00 43.22 95 CYS A CA 1
ATOM 719 C C . CYS A 1 95 ? -12.753 7.529 2.514 1.00 43.22 95 CYS A C 1
ATOM 721 O O . CYS A 1 95 ? -12.393 7.713 3.669 1.00 43.22 95 CYS A O 1
ATOM 723 N N . ALA A 1 96 ? -12.349 8.311 1.507 1.00 45.91 96 ALA A N 1
ATOM 724 C CA . ALA A 1 96 ? -11.521 9.508 1.660 1.00 45.91 96 ALA A CA 1
ATOM 725 C C . ALA A 1 96 ? -12.315 10.833 1.620 1.00 45.91 96 ALA A C 1
ATOM 727 O O . ALA A 1 96 ? -11.722 11.910 1.628 1.00 45.91 96 ALA A O 1
ATOM 728 N N . GLY A 1 97 ? -13.653 10.763 1.590 1.00 37.75 97 GLY A N 1
ATOM 729 C CA . GLY A 1 97 ? -14.540 11.917 1.429 1.00 37.75 97 GLY A CA 1
ATOM 730 C C . GLY A 1 97 ? -15.059 12.083 -0.007 1.00 37.75 97 GLY A C 1
ATOM 731 O O . GLY A 1 97 ? -14.287 12.066 -0.953 1.00 37.75 97 GLY A O 1
ATOM 732 N N . LYS A 1 98 ? -16.394 12.245 -0.101 1.00 27.20 98 LYS A N 1
ATOM 733 C CA . LYS A 1 98 ? -17.320 12.317 -1.262 1.00 27.20 98 LYS A CA 1
ATOM 734 C C . LYS A 1 98 ? -17.125 11.281 -2.403 1.00 27.20 98 LYS A C 1
ATOM 736 O O . LYS A 1 98 ? -16.048 11.179 -2.970 1.00 27.20 98 LYS A O 1
ATOM 741 N N . PRO A 1 99 ? -18.183 10.540 -2.809 1.00 35.06 99 PRO A N 1
ATOM 742 C CA . PRO A 1 99 ? -18.096 9.585 -3.919 1.00 35.06 99 PRO A CA 1
ATOM 743 C C . PRO A 1 99 ? -17.833 10.277 -5.260 1.00 35.06 99 PRO A C 1
ATOM 745 O O . PRO A 1 99 ? -18.426 11.320 -5.539 1.00 35.06 99 PRO A O 1
ATOM 748 N N . LEU A 1 100 ? -17.023 9.654 -6.121 1.00 35.19 100 LEU A N 1
ATOM 749 C CA . LEU A 1 100 ? -16.978 10.014 -7.539 1.00 35.19 100 LEU A CA 1
ATOM 750 C C . LEU A 1 100 ? -18.315 9.680 -8.239 1.00 35.19 100 LEU A C 1
ATOM 752 O O . LEU A 1 100 ? -18.984 8.716 -7.841 1.00 35.19 100 LEU A O 1
ATOM 756 N N . PRO A 1 101 ? -18.701 10.442 -9.285 1.00 29.92 101 PRO A N 1
ATOM 757 C CA . PRO A 1 101 ? -19.925 10.207 -10.048 1.00 29.92 101 PRO A CA 1
ATOM 758 C C . PRO A 1 101 ? -19.972 8.794 -10.638 1.00 29.92 101 PRO A C 1
ATOM 760 O O . PRO A 1 101 ? -18.961 8.241 -11.060 1.00 29.92 101 PRO A O 1
ATOM 763 N N . ALA A 1 102 ? -21.170 8.215 -10.677 1.00 34.28 102 ALA A N 1
ATOM 764 C CA . ALA A 1 102 ? -21.432 6.826 -11.051 1.00 34.28 102 ALA A CA 1
ATOM 765 C C . ALA A 1 102 ? -21.301 6.509 -12.558 1.00 34.28 102 ALA A C 1
ATOM 767 O O . ALA A 1 102 ? -21.735 5.441 -12.994 1.00 34.28 102 ALA A O 1
ATOM 768 N N . GLU A 1 103 ? -20.725 7.393 -13.371 1.00 29.62 103 GLU A N 1
ATOM 769 C CA . GLU A 1 103 ? -20.667 7.186 -14.817 1.00 29.62 103 GLU A CA 1
ATOM 770 C C . GLU A 1 103 ? -19.575 6.172 -15.185 1.00 29.62 103 GLU A C 1
ATOM 772 O O . GLU A 1 103 ? -18.383 6.407 -15.010 1.00 29.62 103 GLU A O 1
ATOM 777 N N . GLY A 1 104 ? -20.009 5.004 -15.669 1.00 35.88 104 GLY A N 1
ATOM 778 C CA . GLY A 1 104 ? -19.139 3.926 -16.150 1.00 35.88 104 GLY A CA 1
ATOM 779 C C . GLY A 1 104 ? -19.179 2.629 -15.338 1.00 35.88 104 GLY A C 1
ATOM 780 O O . GLY A 1 104 ? -18.528 1.660 -15.734 1.00 35.88 104 GLY A O 1
ATOM 781 N N . ARG A 1 105 ? -19.960 2.550 -14.247 1.00 35.84 105 ARG A N 1
ATOM 782 C CA . ARG A 1 105 ? -20.192 1.280 -13.533 1.00 35.84 105 ARG A CA 1
ATOM 783 C C . ARG A 1 105 ? -21.022 0.338 -14.412 1.00 35.84 105 ARG A C 1
ATOM 785 O O . ARG A 1 105 ? -22.246 0.348 -14.364 1.00 35.84 105 ARG A O 1
ATOM 792 N N . ARG A 1 106 ? -20.365 -0.492 -15.225 1.00 31.30 106 ARG A N 1
ATOM 793 C CA . ARG A 1 106 ? -20.962 -1.772 -15.619 1.00 31.30 106 ARG A CA 1
ATOM 794 C C . ARG A 1 106 ? -20.813 -2.712 -14.431 1.00 31.30 106 ARG A C 1
ATOM 796 O O . ARG A 1 106 ? -19.704 -2.878 -13.929 1.00 31.30 106 ARG A O 1
ATOM 803 N N . GLU A 1 107 ? -21.935 -3.272 -13.987 1.00 26.92 107 GLU A N 1
ATOM 804 C CA . GLU A 1 107 ? -21.997 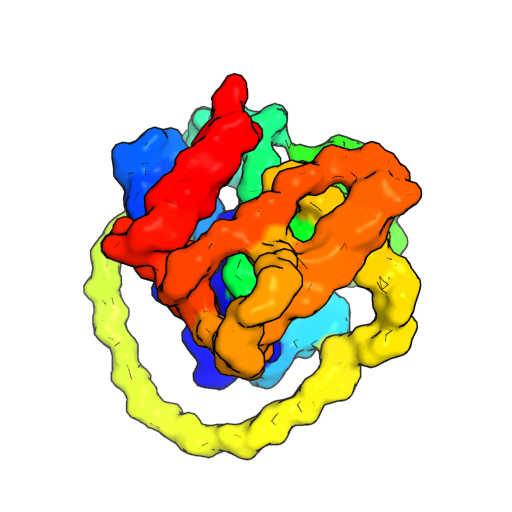-4.367 -13.017 1.00 26.92 107 GLU A CA 1
ATOM 805 C C . GLU A 1 107 ? -20.900 -5.396 -13.348 1.00 26.92 107 GLU A C 1
ATOM 807 O O . GLU A 1 107 ? -20.914 -5.962 -14.449 1.00 26.92 107 GLU A O 1
ATOM 812 N N . PRO A 1 108 ? -19.904 -5.611 -12.471 1.00 35.31 108 PRO A N 1
ATOM 813 C CA . PRO A 1 108 ? -18.902 -6.628 -12.719 1.00 35.31 108 PRO A CA 1
ATOM 814 C C . PRO A 1 108 ? -19.587 -7.997 -12.694 1.00 35.31 108 PRO A C 1
ATOM 816 O O . PRO A 1 108 ? -20.313 -8.333 -11.758 1.00 35.31 108 PRO A O 1
ATOM 819 N N . GLY A 1 109 ? -19.343 -8.805 -13.731 1.00 30.77 109 GLY A N 1
ATOM 820 C CA . GLY A 1 109 ? -19.650 -10.232 -13.690 1.00 30.77 109 GLY A CA 1
ATOM 821 C C . GLY A 1 109 ? -19.077 -10.838 -12.406 1.00 30.77 109 GLY A C 1
ATOM 822 O O . GLY A 1 109 ? -17.982 -10.470 -11.985 1.00 30.77 109 GLY A O 1
ATOM 823 N N . ARG A 1 110 ? -19.863 -11.708 -11.762 1.00 31.98 110 ARG A N 1
ATOM 824 C CA . ARG A 1 110 ? -19.647 -12.282 -10.423 1.00 31.98 110 ARG A CA 1
ATOM 825 C C . ARG A 1 110 ? -18.364 -13.125 -10.302 1.00 31.98 110 ARG A C 1
ATOM 827 O O . ARG A 1 110 ? -18.445 -14.331 -10.098 1.00 31.98 110 ARG A O 1
ATOM 834 N N . ASP A 1 111 ? -17.195 -12.501 -10.365 1.00 36.78 111 ASP A N 1
ATOM 835 C CA . ASP A 1 111 ? -15.922 -13.104 -9.953 1.00 36.78 111 ASP A CA 1
ATOM 836 C C . ASP A 1 111 ? -15.159 -12.138 -9.031 1.00 36.78 111 ASP A C 1
ATOM 838 O O . ASP A 1 111 ? -14.072 -11.642 -9.325 1.00 36.78 111 ASP A O 1
ATOM 842 N N . HIS A 1 112 ? -15.785 -11.799 -7.900 1.00 38.38 112 HIS A N 1
ATOM 843 C CA . HIS A 1 112 ? -15.105 -11.117 -6.803 1.00 38.38 112 HIS A CA 1
ATOM 844 C C . HIS A 1 112 ? -14.217 -12.126 -6.075 1.00 38.38 112 HIS A C 1
ATOM 846 O O . HIS A 1 112 ? -14.702 -12.931 -5.278 1.00 38.38 112 HIS A O 1
ATOM 852 N N . ARG A 1 113 ? -12.904 -12.076 -6.322 1.00 43.03 113 ARG A N 1
ATOM 853 C CA . ARG A 1 113 ? -11.949 -12.796 -5.475 1.00 43.03 113 ARG A CA 1
ATOM 854 C C . ARG A 1 113 ? -11.848 -12.071 -4.131 1.00 43.03 113 ARG A C 1
ATOM 856 O O . ARG A 1 113 ? -11.533 -10.882 -4.118 1.00 43.03 113 ARG A O 1
ATOM 863 N N . PRO A 1 114 ? -12.128 -12.737 -3.001 1.00 39.44 114 PRO A N 1
ATOM 864 C CA . PRO A 1 114 ? -12.111 -12.069 -1.710 1.00 39.44 114 PRO A CA 1
ATOM 865 C C . PRO A 1 114 ? -10.680 -11.658 -1.341 1.00 39.44 114 PRO A C 1
ATOM 867 O O . PRO A 1 114 ? -9.758 -12.474 -1.389 1.00 39.44 114 PRO A O 1
ATOM 870 N N . GLY A 1 115 ? -10.510 -10.402 -0.919 1.00 40.56 115 GLY A N 1
ATOM 871 C CA . GLY A 1 115 ? -9.359 -10.005 -0.111 1.00 40.56 115 GLY A CA 1
ATOM 872 C C . GLY A 1 115 ? -9.339 -10.806 1.193 1.00 40.56 115 GLY A C 1
ATOM 873 O O . GLY A 1 115 ? -10.383 -11.239 1.692 1.00 40.56 115 GLY A O 1
ATOM 874 N N . ARG A 1 116 ? -8.150 -11.050 1.749 1.00 48.78 116 ARG A N 1
ATOM 875 C CA . ARG A 1 116 ? -8.030 -11.775 3.018 1.00 48.78 116 ARG A CA 1
ATOM 876 C C . ARG A 1 116 ? -8.065 -10.776 4.166 1.00 48.78 116 ARG A C 1
ATOM 878 O O . ARG A 1 116 ? -7.128 -10.006 4.366 1.00 48.78 116 ARG A O 1
ATOM 885 N N . LEU A 1 117 ? -9.126 -10.840 4.966 1.00 39.72 117 LEU A N 1
ATOM 886 C CA . LEU A 1 117 ? -9.062 -10.356 6.339 1.00 39.72 117 LEU A CA 1
ATOM 887 C C . LEU A 1 117 ? -8.307 -11.416 7.141 1.00 39.72 117 LEU A C 1
ATOM 889 O O . LEU A 1 117 ? -8.706 -12.580 7.161 1.00 39.72 117 LEU A O 1
ATOM 893 N N . SER A 1 118 ? -7.179 -11.043 7.736 1.00 40.59 118 SER A N 1
ATOM 894 C CA . SER A 1 118 ? -6.260 -12.025 8.311 1.00 40.59 118 SER A CA 1
ATOM 895 C C . SER A 1 118 ? -6.861 -12.716 9.548 1.00 40.59 118 SER A C 1
ATOM 897 O O . SER A 1 118 ? -6.865 -12.163 10.649 1.00 40.59 118 SER A O 1
ATOM 899 N N . ARG A 1 119 ? -7.370 -13.939 9.344 1.00 40.50 119 ARG A N 1
ATOM 900 C CA . ARG A 1 119 ? -7.561 -15.013 10.332 1.00 40.50 119 ARG A CA 1
ATOM 901 C C . ARG A 1 119 ? -7.171 -16.350 9.666 1.00 40.50 119 ARG A C 1
ATOM 903 O O . ARG A 1 119 ? -7.722 -16.706 8.631 1.00 40.50 119 ARG A O 1
ATOM 910 N N . ASP A 1 120 ? -6.232 -17.053 10.305 1.00 32.41 120 ASP A N 1
ATOM 911 C CA . ASP A 1 120 ? -5.768 -18.444 10.101 1.00 32.41 120 ASP A CA 1
ATOM 912 C C . ASP A 1 120 ? -4.652 -18.817 9.086 1.00 32.41 120 ASP A C 1
ATOM 914 O O . ASP A 1 120 ? -4.416 -18.178 8.065 1.00 32.41 120 ASP A O 1
ATOM 918 N N . ARG A 1 121 ? -3.923 -19.884 9.487 1.00 29.05 121 ARG A N 1
ATOM 919 C CA . ARG A 1 121 ? -2.576 -20.380 9.097 1.00 29.05 121 ARG A CA 1
ATOM 920 C C . ARG A 1 121 ? -2.436 -20.916 7.648 1.00 29.05 121 ARG A C 1
ATOM 922 O O . ARG A 1 121 ? -3.414 -21.400 7.081 1.00 29.05 121 ARG A O 1
ATOM 929 N N . PRO A 1 122 ? -1.214 -20.956 7.063 1.00 32.62 122 PRO A N 1
ATOM 930 C CA . PRO A 1 122 ? -1.025 -21.240 5.636 1.00 32.62 122 PRO A CA 1
ATOM 931 C C . PRO A 1 122 ? -0.999 -22.736 5.268 1.00 32.62 122 PRO A C 1
ATOM 933 O O . PRO A 1 122 ? -0.434 -23.569 5.979 1.00 32.62 122 PRO A O 1
ATOM 936 N N . ARG A 1 123 ? -1.530 -23.057 4.076 1.00 26.77 123 ARG A N 1
ATOM 937 C CA . ARG A 1 123 ? -1.289 -24.309 3.329 1.00 26.77 123 ARG A CA 1
ATOM 938 C C . ARG A 1 123 ? -0.387 -24.023 2.117 1.00 26.77 123 ARG A C 1
ATOM 940 O O . ARG A 1 123 ? -0.557 -23.013 1.445 1.00 26.77 123 ARG A O 1
ATOM 947 N N . ARG A 1 124 ? 0.572 -24.921 1.850 1.00 22.08 124 ARG A N 1
ATOM 948 C CA . ARG A 1 124 ? 1.543 -24.860 0.735 1.00 22.08 124 ARG A CA 1
ATOM 949 C C . ARG A 1 124 ? 0.876 -25.037 -0.635 1.00 22.08 124 ARG A C 1
ATOM 951 O O . ARG A 1 124 ? 0.045 -25.927 -0.788 1.00 22.08 124 ARG A O 1
ATOM 958 N N . VAL A 1 125 ? 1.362 -24.309 -1.645 1.00 25.38 125 VAL A N 1
ATOM 959 C CA . VAL A 1 125 ? 1.088 -24.566 -3.073 1.00 25.38 125 VAL A CA 1
ATOM 960 C C . VAL A 1 125 ? 2.408 -24.705 -3.848 1.00 25.38 125 VAL A C 1
ATOM 962 O O . VAL A 1 125 ? 3.363 -23.965 -3.615 1.00 25.38 125 VAL A O 1
ATOM 965 N N . ARG A 1 126 ? 2.465 -25.711 -4.734 1.00 19.97 126 ARG A N 1
ATOM 966 C CA . ARG A 1 126 ? 3.565 -26.035 -5.666 1.00 19.97 126 ARG A CA 1
ATOM 967 C C . ARG A 1 126 ? 3.423 -25.222 -6.962 1.00 19.97 126 ARG A C 1
ATOM 969 O O . ARG A 1 126 ? 2.311 -24.984 -7.413 1.00 19.97 126 ARG A O 1
ATOM 976 N N . ARG A 1 127 ? 4.552 -24.856 -7.577 1.00 23.42 127 ARG A N 1
ATOM 977 C CA . ARG A 1 127 ? 4.656 -24.000 -8.773 1.00 23.42 127 ARG A CA 1
ATOM 978 C C . ARG A 1 127 ? 5.091 -24.828 -9.993 1.00 23.42 127 ARG A C 1
ATOM 980 O O . ARG A 1 127 ? 6.052 -25.583 -9.875 1.00 23.42 127 ARG A O 1
ATOM 987 N N . THR A 1 128 ? 4.459 -24.640 -11.152 1.00 21.06 128 THR A N 1
ATOM 988 C CA . THR A 1 128 ? 4.978 -25.069 -12.469 1.00 21.06 128 THR A CA 1
ATOM 989 C C . THR A 1 128 ? 4.564 -24.074 -13.552 1.00 21.06 128 THR A C 1
ATOM 991 O O . THR A 1 128 ? 3.393 -23.713 -13.603 1.00 21.06 128 THR A O 1
ATOM 994 N N . GLY A 1 129 ? 5.498 -23.711 -14.439 1.00 21.33 129 GLY A N 1
ATOM 995 C CA . GLY A 1 129 ? 5.199 -23.163 -15.772 1.00 21.33 129 GLY A CA 1
ATOM 996 C C . GLY A 1 129 ? 5.877 -21.832 -16.108 1.00 21.33 129 GLY A C 1
ATOM 997 O O . GLY A 1 129 ? 5.591 -20.816 -15.491 1.00 21.33 129 GLY A O 1
ATOM 998 N N . HIS A 1 130 ? 6.773 -21.851 -17.099 1.00 29.91 130 HIS A N 1
ATOM 999 C CA . HIS A 1 130 ? 7.418 -20.687 -17.717 1.00 29.91 130 HIS A CA 1
ATOM 1000 C C . HIS A 1 130 ? 6.439 -19.909 -18.613 1.00 29.91 130 HIS A C 1
ATOM 1002 O O . HIS A 1 130 ? 5.850 -20.522 -19.499 1.00 29.91 130 HIS A O 1
ATOM 1008 N N . HIS A 1 131 ? 6.359 -18.574 -18.495 1.00 28.59 131 HIS A N 1
ATOM 1009 C CA . HIS A 1 131 ? 5.639 -17.740 -19.468 1.00 28.59 131 HIS A CA 1
ATOM 1010 C C . HIS A 1 131 ? 6.383 -16.459 -19.886 1.00 28.59 131 HIS A C 1
ATOM 1012 O O . HIS A 1 131 ? 7.130 -15.842 -19.126 1.00 28.59 131 HIS A O 1
ATOM 1018 N N . ARG A 1 132 ? 6.210 -16.143 -21.180 1.00 27.39 132 ARG A N 1
ATOM 1019 C CA . ARG A 1 132 ? 6.743 -14.996 -21.934 1.00 27.39 132 ARG A CA 1
ATOM 1020 C C . ARG A 1 132 ? 6.403 -13.669 -21.250 1.00 27.39 132 ARG A C 1
ATOM 1022 O O . ARG A 1 132 ? 5.331 -13.530 -20.679 1.00 27.39 132 ARG A O 1
ATOM 1029 N N . ARG A 1 133 ? 7.291 -12.675 -21.391 1.00 28.38 133 ARG A N 1
ATOM 1030 C CA . ARG A 1 133 ? 7.081 -11.298 -20.906 1.00 28.38 133 ARG A CA 1
ATOM 1031 C C . ARG A 1 133 ? 5.745 -10.741 -21.440 1.00 28.38 133 ARG A C 1
ATOM 1033 O O . ARG A 1 133 ? 5.631 -10.616 -22.659 1.00 28.38 133 ARG A O 1
ATOM 1040 N N . PRO A 1 134 ? 4.771 -10.403 -20.575 1.00 34.28 134 PRO A N 1
ATOM 1041 C CA . PRO A 1 134 ? 3.515 -9.797 -21.002 1.00 34.28 134 PRO A CA 1
ATOM 1042 C C . PRO A 1 134 ? 3.732 -8.370 -21.510 1.00 34.28 134 PRO A C 1
ATOM 1044 O O . PRO A 1 134 ? 4.609 -7.652 -21.017 1.00 34.28 134 PRO A O 1
ATOM 1047 N N . ASP A 1 135 ? 2.917 -7.967 -22.481 1.00 35.69 135 ASP A N 1
ATOM 1048 C CA . ASP A 1 135 ? 2.876 -6.607 -23.008 1.00 35.69 135 ASP A CA 1
ATOM 1049 C C . ASP A 1 135 ? 2.424 -5.613 -21.916 1.00 35.69 135 ASP A C 1
ATOM 1051 O O . ASP A 1 135 ? 1.376 -5.775 -21.292 1.00 35.69 135 ASP A O 1
ATOM 1055 N N . ARG A 1 136 ? 3.248 -4.588 -21.661 1.00 38.09 136 ARG A N 1
ATOM 1056 C CA . ARG A 1 136 ? 3.016 -3.544 -20.645 1.00 38.09 136 ARG A CA 1
ATOM 1057 C C . ARG A 1 136 ? 2.126 -2.401 -21.154 1.00 38.09 136 ARG A C 1
ATOM 1059 O O . ARG A 1 136 ? 1.834 -1.495 -20.378 1.00 38.09 136 ARG A O 1
ATOM 1066 N N . SER A 1 137 ? 1.700 -2.433 -22.419 1.00 36.34 137 SER A N 1
ATOM 1067 C CA . SER A 1 137 ? 0.821 -1.427 -23.040 1.00 36.34 137 SER A CA 1
ATOM 1068 C C . SER A 1 137 ? -0.595 -1.375 -22.438 1.00 36.34 137 SER A C 1
ATOM 1070 O O . SER A 1 137 ? -1.281 -0.364 -22.566 1.00 36.34 137 SER A O 1
ATOM 1072 N N . ALA A 1 138 ? -1.017 -2.429 -21.726 1.00 36.28 138 ALA A N 1
ATOM 1073 C CA . ALA A 1 138 ? -2.321 -2.519 -21.057 1.00 36.28 138 ALA A CA 1
ATOM 1074 C C . ALA A 1 138 ? -2.442 -1.653 -19.782 1.00 36.28 138 ALA A C 1
ATOM 1076 O O . ALA A 1 138 ? -3.521 -1.557 -19.190 1.00 36.28 138 ALA A O 1
ATOM 1077 N N . VAL A 1 139 ? -1.345 -1.019 -19.355 1.00 38.09 139 VAL A N 1
ATOM 1078 C CA . VAL A 1 139 ? -1.382 0.147 -18.466 1.00 38.09 139 VAL A CA 1
ATOM 1079 C C . VAL A 1 139 ? -1.328 1.371 -19.381 1.00 38.09 139 VAL A C 1
ATOM 1081 O O . VAL A 1 139 ? -0.307 1.547 -20.048 1.00 38.09 139 VAL A O 1
ATOM 1084 N N . PRO A 1 140 ? -2.383 2.203 -19.461 1.00 32.41 140 PRO A N 1
ATOM 1085 C CA . PRO A 1 140 ? -2.378 3.366 -20.341 1.00 32.41 140 PRO A CA 1
ATOM 1086 C C . PRO A 1 140 ? -1.126 4.224 -20.104 1.00 32.41 140 PRO A C 1
ATOM 1088 O O . PRO A 1 140 ? -0.940 4.766 -19.016 1.00 32.41 140 PRO A O 1
ATOM 1091 N N . GLN A 1 141 ? -0.254 4.328 -21.114 1.00 35.56 141 GLN A N 1
ATOM 1092 C CA . GLN A 1 141 ? 0.942 5.181 -21.048 1.00 35.56 141 GLN A CA 1
ATOM 1093 C C . GLN A 1 141 ? 0.594 6.672 -21.180 1.00 35.56 141 GLN A C 1
ATOM 1095 O O . GLN A 1 141 ? 1.336 7.523 -20.700 1.00 35.56 141 GLN A O 1
ATOM 1100 N N . ASP A 1 142 ? -0.564 6.977 -21.772 1.00 30.30 142 ASP A N 1
ATOM 1101 C CA . ASP A 1 142 ? -1.038 8.329 -22.095 1.00 30.30 142 ASP A CA 1
ATOM 1102 C C . ASP A 1 142 ? -1.901 8.963 -20.983 1.00 30.30 142 ASP A C 1
ATOM 1104 O O . ASP A 1 142 ? -2.833 9.725 -21.209 1.00 30.30 142 ASP A O 1
ATOM 1108 N N . GLN A 1 143 ? -1.598 8.626 -19.730 1.00 32.53 143 GLN A N 1
ATOM 1109 C CA . GLN A 1 143 ? -2.176 9.251 -18.536 1.00 32.53 143 GLN A CA 1
ATOM 1110 C C . GLN A 1 143 ? -1.136 10.176 -17.882 1.00 32.53 143 GLN A C 1
ATOM 1112 O O . GLN A 1 143 ? -1.014 10.242 -16.659 1.00 32.53 143 GLN A O 1
ATOM 1117 N N . GLY A 1 144 ? -0.347 10.894 -18.694 1.00 25.20 144 GLY A N 1
ATOM 1118 C CA . GLY A 1 144 ? 0.675 11.848 -18.234 1.00 25.20 144 GLY A CA 1
ATOM 1119 C C . GLY A 1 144 ? 0.140 12.930 -17.278 1.00 25.20 144 GLY A C 1
ATOM 1120 O O . GLY A 1 144 ? 0.904 13.525 -16.522 1.00 25.20 144 GLY A O 1
ATOM 1121 N N . SER A 1 145 ? -1.179 13.132 -17.253 1.00 27.88 145 SER A N 1
ATOM 1122 C CA . SER A 1 145 ? -1.927 14.016 -16.353 1.00 27.88 145 SER A CA 1
ATOM 1123 C C . SER A 1 145 ? -2.435 13.345 -15.064 1.00 27.88 145 SER A C 1
ATOM 1125 O O . SER A 1 145 ? -2.738 14.050 -14.102 1.00 27.88 145 SER A O 1
ATOM 1127 N N . LEU A 1 146 ? -2.480 12.010 -14.993 1.00 26.02 146 LEU A N 1
ATOM 1128 C CA . LEU A 1 146 ? -3.048 11.236 -13.874 1.00 26.02 146 LEU A CA 1
ATOM 1129 C C . LEU A 1 146 ? -2.003 10.872 -12.796 1.00 26.02 146 LEU A C 1
ATOM 1131 O O . LEU A 1 146 ? -2.332 10.303 -11.760 1.00 26.02 146 LEU A O 1
ATOM 1135 N N . TRP A 1 147 ? -0.753 11.319 -12.972 1.00 25.56 147 TRP A N 1
ATOM 1136 C CA . TRP A 1 147 ? 0.313 11.286 -11.954 1.00 25.56 147 TRP A CA 1
ATOM 1137 C C . TRP A 1 147 ? 0.099 12.252 -10.776 1.00 25.56 147 TRP A C 1
ATOM 1139 O O . TRP A 1 147 ? 0.917 12.306 -9.856 1.00 25.56 147 TRP A O 1
ATOM 1149 N N . ARG A 1 148 ? -0.988 13.029 -10.786 1.00 32.28 148 ARG A N 1
ATOM 1150 C CA . ARG A 1 148 ? -1.332 13.987 -9.734 1.00 32.28 148 ARG A CA 1
ATOM 1151 C C . ARG A 1 148 ? -2.620 13.564 -9.045 1.00 32.28 148 ARG A C 1
ATOM 1153 O O . ARG A 1 148 ? -3.670 14.004 -9.486 1.00 32.28 148 ARG A O 1
ATOM 1160 N N . ALA A 1 149 ? -2.545 12.761 -7.981 1.00 27.52 149 ALA A N 1
ATOM 1161 C CA . ALA A 1 149 ? -3.504 12.812 -6.868 1.00 27.52 149 ALA A CA 1
ATOM 1162 C C . ALA A 1 149 ? -3.135 11.801 -5.752 1.00 27.52 149 ALA A C 1
ATOM 1164 O O . ALA A 1 149 ? -3.160 10.596 -5.972 1.00 27.52 149 ALA A O 1
ATOM 1165 N N . LEU A 1 150 ? -2.843 12.328 -4.550 1.00 40.06 150 LEU A N 1
ATOM 1166 C CA . LEU A 1 150 ? -2.546 11.645 -3.274 1.00 40.06 150 LEU A CA 1
ATOM 1167 C C . LEU A 1 150 ? -3.720 10.968 -2.553 1.00 40.06 150 LEU A C 1
ATOM 1169 O O . LEU A 1 150 ? -4.687 11.636 -2.190 1.00 40.06 150 LEU A O 1
ATOM 1173 N N . ALA A 1 151 ? -3.475 9.734 -2.110 1.00 26.59 151 ALA A N 1
ATOM 1174 C CA . ALA A 1 151 ? -3.950 9.222 -0.823 1.00 26.59 151 ALA A CA 1
ATOM 1175 C C . ALA A 1 151 ? -3.296 9.940 0.312 1.00 26.59 151 ALA A C 1
ATOM 1177 O O . ALA A 1 151 ? -2.097 10.174 0.230 1.00 26.59 151 ALA A O 1
ATOM 1178 N N . GLY A 1 152 ? -4.055 10.228 1.363 1.00 24.20 152 GLY A N 1
ATOM 1179 C CA . GLY A 1 152 ? -3.569 10.882 2.569 1.00 24.20 152 GLY A CA 1
ATOM 1180 C C . GLY A 1 152 ? -2.148 10.473 2.957 1.00 24.20 152 GLY A C 1
ATOM 1181 O O . GLY A 1 152 ? -1.857 9.296 3.127 1.00 24.20 152 GLY A O 1
ATOM 1182 N N . ARG A 1 153 ? -1.289 11.493 3.070 1.00 31.33 153 ARG A N 1
ATOM 1183 C CA . ARG A 1 153 ? -0.037 11.523 3.834 1.00 31.33 153 ARG A CA 1
ATOM 1184 C C . ARG A 1 153 ? 0.795 10.233 3.768 1.00 31.33 153 ARG A C 1
ATOM 1186 O O . ARG A 1 153 ? 0.777 9.462 4.712 1.00 31.33 153 ARG A O 1
ATOM 1193 N N . HIS A 1 154 ? 1.622 10.028 2.739 1.00 35.59 154 HIS A N 1
ATOM 1194 C CA . HIS A 1 154 ? 2.636 8.966 2.809 1.00 35.59 154 HIS A CA 1
ATOM 1195 C C . HIS A 1 154 ? 3.998 9.297 2.202 1.00 35.59 154 HIS A C 1
ATOM 1197 O O . HIS A 1 154 ? 4.127 10.016 1.212 1.00 35.59 154 HIS A O 1
ATOM 1203 N N . ALA A 1 155 ? 4.979 8.678 2.865 1.00 32.16 155 ALA A N 1
ATOM 1204 C CA . ALA A 1 155 ? 6.414 8.609 2.658 1.00 32.16 155 ALA A CA 1
ATOM 1205 C C . ALA A 1 155 ? 6.855 8.359 1.208 1.00 32.16 155 ALA A C 1
ATOM 1207 O O . ALA A 1 155 ? 6.781 7.245 0.699 1.00 32.16 155 ALA A O 1
ATOM 1208 N N . ALA A 1 156 ? 7.426 9.378 0.580 1.00 33.72 156 ALA A N 1
ATOM 1209 C CA . ALA A 1 156 ? 8.229 9.235 -0.631 1.00 33.72 156 ALA A CA 1
ATOM 1210 C C . ALA A 1 156 ? 9.727 9.091 -0.310 1.00 33.72 156 ALA A C 1
ATOM 1212 O O . ALA A 1 156 ? 10.308 9.975 0.314 1.00 33.72 156 ALA A O 1
ATOM 1213 N N . ALA A 1 157 ? 10.388 8.030 -0.775 1.00 33.28 157 ALA A N 1
ATOM 1214 C CA . ALA A 1 157 ? 11.845 7.928 -0.694 1.00 33.28 157 ALA A CA 1
ATOM 1215 C C . ALA A 1 157 ? 12.519 8.958 -1.608 1.00 33.28 157 ALA A C 1
ATOM 1217 O O . ALA A 1 157 ? 12.430 8.871 -2.825 1.00 33.28 157 ALA A O 1
ATOM 1218 N N . GLY A 1 158 ? 13.156 9.971 -1.012 1.00 31.03 158 GLY A N 1
ATOM 1219 C CA . GLY A 1 158 ? 13.860 11.047 -1.715 1.00 31.03 158 GLY A CA 1
ATOM 1220 C C . GLY A 1 158 ? 15.382 10.911 -1.641 1.00 31.03 158 GLY A C 1
ATOM 1221 O O . GLY A 1 158 ? 15.927 10.557 -0.605 1.00 31.03 158 GLY A O 1
ATOM 1222 N N . ARG A 1 159 ? 16.075 11.217 -2.742 1.00 37.47 159 ARG A N 1
ATOM 1223 C CA . ARG A 1 159 ? 17.539 11.149 -2.925 1.00 37.47 159 ARG A CA 1
ATOM 1224 C C . ARG A 1 159 ? 18.309 12.159 -2.050 1.00 37.47 159 ARG A C 1
ATOM 1226 O O . ARG A 1 159 ? 17.870 13.293 -1.892 1.00 37.47 159 ARG A O 1
ATOM 1233 N N . ALA A 1 160 ? 19.496 11.781 -1.563 1.00 33.03 160 ALA A N 1
ATOM 1234 C CA . ALA A 1 160 ? 20.487 12.712 -1.003 1.00 33.03 160 ALA A CA 1
ATOM 1235 C C . ALA A 1 160 ? 21.437 13.238 -2.107 1.00 33.03 160 ALA A C 1
ATOM 1237 O O . ALA A 1 160 ? 21.805 12.461 -2.993 1.00 33.03 160 ALA A O 1
ATOM 1238 N N . PRO A 1 161 ? 21.874 14.512 -2.082 1.00 34.69 161 PRO A N 1
ATOM 1239 C CA . PRO A 1 161 ? 22.902 15.002 -3.000 1.00 34.69 161 PRO A CA 1
ATOM 1240 C C . PRO A 1 161 ? 24.266 14.376 -2.655 1.00 34.69 161 PRO A C 1
ATOM 1242 O O . PRO A 1 161 ? 24.697 14.454 -1.509 1.00 34.69 161 PRO A O 1
ATOM 1245 N N . GLY A 1 162 ? 24.950 13.776 -3.638 1.00 42.66 162 GLY A N 1
ATOM 1246 C CA . GLY A 1 162 ? 26.376 13.413 -3.538 1.00 42.66 162 GLY A CA 1
ATOM 1247 C C . GLY A 1 162 ? 26.745 12.001 -3.050 1.00 42.66 162 GLY A C 1
ATOM 1248 O O . GLY A 1 162 ? 27.920 11.762 -2.801 1.00 42.66 162 GLY A O 1
ATOM 1249 N N . GLY A 1 163 ? 25.802 11.061 -2.916 1.00 37.16 163 GLY A N 1
ATOM 1250 C CA . GLY A 1 163 ? 26.101 9.652 -2.597 1.00 37.16 163 GLY A CA 1
ATOM 1251 C C . GLY A 1 163 ? 26.278 8.769 -3.840 1.00 37.16 163 GLY A C 1
ATOM 1252 O O . GLY A 1 163 ? 25.676 9.055 -4.874 1.00 37.16 163 GLY A O 1
ATOM 1253 N N . ASP A 1 164 ? 27.094 7.716 -3.712 1.00 41.25 164 ASP A N 1
ATOM 1254 C CA . ASP A 1 164 ? 27.403 6.678 -4.712 1.00 41.25 164 ASP A CA 1
ATOM 1255 C C . ASP A 1 164 ? 26.195 6.299 -5.603 1.00 41.25 164 ASP A C 1
ATOM 1257 O O . ASP A 1 164 ? 25.072 6.129 -5.126 1.00 41.25 164 ASP A O 1
ATOM 1261 N N . LEU A 1 165 ? 26.419 6.196 -6.917 1.00 42.62 165 LEU A N 1
ATOM 1262 C CA . LEU A 1 165 ? 25.406 6.206 -7.991 1.00 42.62 165 LEU A CA 1
ATOM 1263 C C . LEU A 1 165 ? 24.526 4.944 -8.076 1.00 42.62 165 LEU A C 1
ATOM 1265 O O . LEU A 1 165 ? 23.757 4.791 -9.028 1.00 42.62 165 LEU A O 1
ATOM 1269 N N . ARG A 1 166 ? 24.613 4.030 -7.109 1.00 51.44 166 ARG A N 1
ATOM 1270 C CA . ARG A 1 166 ? 23.765 2.837 -7.069 1.00 51.44 166 ARG A CA 1
ATOM 1271 C C . ARG A 1 166 ? 22.469 3.172 -6.345 1.00 51.44 166 ARG A C 1
ATOM 1273 O O . ARG A 1 166 ? 22.433 3.287 -5.123 1.00 51.44 166 ARG A O 1
ATOM 1280 N N . GLU A 1 167 ? 21.388 3.316 -7.106 1.00 57.94 167 GLU A N 1
ATOM 1281 C CA . GLU A 1 167 ? 20.049 3.273 -6.524 1.00 57.94 167 GLU A CA 1
ATOM 1282 C C . GLU A 1 167 ? 19.869 1.904 -5.855 1.00 57.94 167 GLU A C 1
ATOM 1284 O O . GLU A 1 167 ? 19.946 0.867 -6.512 1.00 57.94 167 GLU A O 1
ATOM 1289 N N . LEU A 1 168 ? 19.678 1.900 -4.532 1.00 69.38 168 LEU A N 1
ATOM 1290 C CA . LEU A 1 168 ? 19.497 0.667 -3.755 1.00 69.38 168 LEU A CA 1
ATOM 1291 C C . LEU A 1 168 ? 18.230 -0.093 -4.168 1.00 69.38 168 LEU A C 1
ATOM 1293 O O . LEU A 1 168 ? 18.168 -1.312 -4.030 1.00 69.38 168 LEU A O 1
ATOM 1297 N N . ASP A 1 169 ? 17.247 0.620 -4.721 1.00 75.12 169 ASP A N 1
ATOM 1298 C CA . ASP A 1 169 ? 16.086 0.046 -5.388 1.00 75.12 169 ASP A CA 1
ATOM 1299 C C . ASP A 1 169 ? 16.215 0.201 -6.917 1.00 75.12 169 ASP A C 1
ATOM 1301 O O . ASP A 1 169 ? 15.835 1.239 -7.466 1.00 75.12 169 ASP A O 1
ATOM 1305 N N . PRO A 1 170 ? 16.740 -0.814 -7.631 1.00 73.44 170 PRO A N 1
ATOM 1306 C CA . PRO A 1 170 ? 16.826 -0.792 -9.090 1.00 73.44 170 PRO A CA 1
ATOM 1307 C C . PRO A 1 170 ? 15.497 -1.146 -9.780 1.00 73.44 170 PRO A C 1
ATOM 1309 O O . PRO A 1 170 ? 15.408 -1.066 -11.006 1.00 73.44 170 PRO A O 1
ATOM 1312 N N . ILE A 1 171 ? 14.477 -1.584 -9.030 1.00 74.25 171 ILE A N 1
ATOM 1313 C CA . ILE A 1 171 ? 13.175 -2.005 -9.571 1.00 74.25 171 ILE A CA 1
ATOM 1314 C C . ILE A 1 171 ? 12.257 -0.789 -9.671 1.00 74.25 171 ILE A C 1
ATOM 1316 O O . ILE A 1 171 ? 11.683 -0.522 -10.730 1.00 74.25 171 ILE A O 1
ATOM 1320 N N . VAL A 1 172 ? 12.148 -0.040 -8.574 1.00 77.19 172 VAL A N 1
ATOM 1321 C CA . VAL A 1 172 ? 11.443 1.239 -8.492 1.00 77.19 172 VAL A CA 1
ATOM 1322 C C . VAL A 1 172 ? 12.409 2.292 -7.937 1.00 77.19 172 VAL A C 1
ATOM 1324 O O . VAL A 1 172 ? 12.382 2.606 -6.749 1.00 77.19 172 VAL A O 1
ATOM 1327 N N . PRO A 1 173 ? 13.252 2.871 -8.810 1.00 77.81 173 PRO A N 1
ATOM 1328 C CA . PRO A 1 173 ? 14.121 3.999 -8.506 1.00 77.81 173 PRO A CA 1
ATOM 1329 C C . PRO A 1 173 ? 13.513 5.041 -7.548 1.00 77.81 173 PRO A C 1
ATOM 1331 O O . PRO A 1 173 ? 12.433 5.573 -7.844 1.00 77.81 173 PRO A O 1
ATOM 1334 N N . PRO A 1 174 ? 14.216 5.447 -6.466 1.00 74.88 174 PRO A N 1
ATOM 1335 C CA . PRO A 1 174 ? 13.722 6.447 -5.509 1.00 74.88 174 PRO A CA 1
ATOM 1336 C C . PRO A 1 174 ? 13.291 7.770 -6.158 1.00 74.88 174 PRO A C 1
ATOM 1338 O O . PRO A 1 174 ? 12.419 8.478 -5.658 1.00 74.88 174 PRO A O 1
ATOM 1341 N N . ARG A 1 175 ? 13.846 8.098 -7.332 1.00 76.94 175 ARG A N 1
ATOM 1342 C CA . ARG A 1 175 ? 13.446 9.270 -8.123 1.00 76.94 175 ARG A CA 1
ATOM 1343 C C . ARG A 1 175 ? 11.938 9.347 -8.403 1.00 76.94 175 ARG A C 1
ATOM 1345 O O . ARG A 1 175 ? 11.428 10.458 -8.500 1.00 76.94 175 ARG A O 1
ATOM 1352 N N . PHE A 1 176 ? 11.223 8.222 -8.500 1.00 78.25 176 PHE A N 1
ATOM 1353 C CA . PHE A 1 176 ? 9.771 8.231 -8.707 1.00 78.25 176 PHE A CA 1
ATOM 1354 C C . PHE A 1 176 ? 9.028 8.795 -7.493 1.00 78.25 176 PHE A C 1
ATOM 1356 O O . PHE A 1 176 ? 8.197 9.690 -7.641 1.00 78.25 176 PHE A O 1
ATOM 1363 N N . GLY A 1 177 ? 9.389 8.344 -6.288 1.00 78.62 177 GLY A N 1
ATOM 1364 C CA . GLY A 1 177 ? 8.861 8.909 -5.046 1.00 78.62 177 GLY A CA 1
ATOM 1365 C C . GLY A 1 177 ? 9.234 10.385 -4.898 1.00 78.62 177 GLY A C 1
ATOM 1366 O O . GLY A 1 177 ? 8.379 11.213 -4.591 1.00 78.62 177 GLY A O 1
ATOM 1367 N N . ALA A 1 178 ? 10.491 10.739 -5.180 1.00 77.50 178 ALA A N 1
ATOM 1368 C CA . ALA A 1 178 ? 10.958 12.124 -5.102 1.00 77.50 178 ALA A CA 1
ATOM 1369 C C . ALA A 1 178 ? 10.187 13.071 -6.043 1.00 77.50 178 ALA A C 1
ATOM 1371 O O . ALA A 1 178 ? 9.741 14.137 -5.615 1.00 77.50 178 ALA A O 1
ATOM 1372 N N . ALA A 1 179 ? 10.001 12.676 -7.307 1.00 79.19 179 ALA A N 1
ATOM 1373 C CA . ALA A 1 179 ? 9.258 13.456 -8.298 1.00 79.19 179 ALA A CA 1
ATOM 1374 C C . ALA A 1 179 ? 7.792 13.644 -7.888 1.00 79.19 179 ALA A C 1
ATOM 1376 O O . ALA A 1 179 ? 7.219 14.729 -8.036 1.00 79.19 179 ALA A O 1
ATOM 1377 N N . TYR A 1 180 ? 7.204 12.599 -7.312 1.00 77.50 180 TYR A N 1
ATOM 1378 C CA . TYR A 1 180 ? 5.859 12.656 -6.781 1.00 77.50 180 TYR A CA 1
ATOM 1379 C C . TYR A 1 180 ? 5.731 13.623 -5.598 1.00 77.50 180 TYR A C 1
ATOM 1381 O O . TYR A 1 180 ? 4.878 14.508 -5.618 1.00 77.50 180 TYR A O 1
ATOM 1389 N N . ALA A 1 181 ? 6.611 13.518 -4.599 1.00 76.81 181 ALA A N 1
ATOM 1390 C CA . ALA A 1 181 ? 6.592 14.411 -3.442 1.00 76.81 181 ALA A CA 1
ATOM 1391 C C . ALA A 1 181 ? 6.801 15.877 -3.828 1.00 76.81 181 ALA A C 1
ATOM 1393 O O . ALA A 1 181 ? 6.140 16.757 -3.278 1.00 76.81 181 ALA A O 1
ATOM 1394 N N . ALA A 1 182 ? 7.678 16.144 -4.800 1.00 80.56 182 ALA A N 1
ATOM 1395 C CA . ALA A 1 182 ? 7.851 17.483 -5.349 1.00 80.56 182 ALA A CA 1
ATOM 1396 C C . ALA A 1 182 ? 6.553 18.001 -5.991 1.00 80.56 182 ALA A C 1
ATOM 1398 O O . ALA A 1 182 ? 6.155 19.137 -5.736 1.00 80.56 182 ALA A O 1
ATOM 1399 N N . SER A 1 183 ? 5.866 17.155 -6.764 1.00 81.25 183 SER A N 1
ATOM 1400 C CA . SER A 1 183 ? 4.597 17.503 -7.415 1.00 81.25 183 SER A CA 1
ATOM 1401 C C . SER A 1 183 ? 3.473 17.752 -6.404 1.00 81.25 183 SER A C 1
ATOM 1403 O O . SER A 1 183 ? 2.771 18.754 -6.513 1.00 81.25 183 SER A O 1
ATOM 1405 N N . ALA A 1 184 ? 3.335 16.890 -5.393 1.00 78.62 184 ALA A N 1
ATOM 1406 C CA . ALA A 1 184 ? 2.357 17.048 -4.316 1.00 78.62 184 ALA A CA 1
ATOM 1407 C C . ALA A 1 184 ? 2.603 18.336 -3.514 1.00 78.62 184 ALA A C 1
ATOM 1409 O O . ALA A 1 184 ? 1.684 19.125 -3.304 1.00 78.62 184 ALA A O 1
ATOM 1410 N N . LYS A 1 185 ? 3.864 18.609 -3.156 1.00 82.00 185 LYS A N 1
ATOM 1411 C CA . LYS A 1 185 ? 4.244 19.846 -2.465 1.00 82.00 185 LYS A CA 1
ATOM 1412 C C . LYS A 1 185 ? 3.934 21.088 -3.302 1.00 82.00 185 LYS A C 1
ATOM 1414 O O . LYS A 1 185 ? 3.429 22.066 -2.762 1.00 82.00 185 LYS A O 1
ATOM 1419 N N . ALA A 1 186 ? 4.210 21.054 -4.607 1.00 85.88 186 ALA A N 1
ATOM 1420 C CA . ALA A 1 186 ? 3.886 22.153 -5.517 1.00 85.88 186 ALA A CA 1
ATOM 1421 C C . ALA A 1 186 ? 2.369 22.382 -5.656 1.00 85.88 186 ALA A C 1
ATOM 1423 O O . ALA A 1 186 ? 1.945 23.509 -5.888 1.00 85.88 186 ALA A O 1
ATOM 1424 N N . ALA A 1 187 ? 1.561 21.332 -5.488 1.00 84.00 187 ALA A N 1
ATOM 1425 C CA . ALA A 1 187 ? 0.102 21.412 -5.468 1.00 84.00 187 ALA A CA 1
ATOM 1426 C C . ALA A 1 187 ? -0.481 21.839 -4.104 1.00 84.00 187 ALA A C 1
ATOM 1428 O O . ALA A 1 187 ? -1.689 22.025 -4.000 1.00 84.00 187 ALA A O 1
ATOM 1429 N N . GLY A 1 188 ? 0.350 21.999 -3.066 1.00 84.44 188 GLY A N 1
ATOM 1430 C CA . GLY A 1 188 ? -0.099 22.312 -1.706 1.00 84.44 188 GLY A CA 1
ATOM 1431 C C . GLY A 1 188 ? -0.670 21.114 -0.940 1.00 84.44 188 GLY A C 1
ATOM 1432 O O . GLY A 1 188 ? -1.212 21.294 0.150 1.00 84.44 188 GLY A O 1
ATOM 1433 N N . ASP A 1 189 ? -0.536 19.897 -1.474 1.00 81.56 189 ASP A N 1
ATOM 1434 C CA . ASP A 1 189 ? -0.998 18.694 -0.793 1.00 81.56 189 ASP A CA 1
ATOM 1435 C C . ASP A 1 189 ? -0.065 18.334 0.383 1.00 81.56 189 ASP A C 1
ATOM 1437 O O . ASP A 1 189 ? 1.164 18.441 0.271 1.00 81.56 189 ASP A O 1
ATOM 1441 N N . PRO A 1 190 ? -0.610 17.831 1.508 1.00 79.19 190 PRO A N 1
ATOM 1442 C CA . PRO A 1 190 ? 0.203 17.351 2.615 1.00 79.19 190 PRO A CA 1
ATOM 1443 C C . PRO A 1 190 ? 0.979 16.093 2.205 1.00 79.19 190 PRO A C 1
ATOM 1445 O O . PRO A 1 190 ? 0.396 15.038 1.944 1.00 79.19 190 PRO A O 1
ATOM 1448 N N . VAL A 1 191 ? 2.310 16.189 2.199 1.00 78.44 191 VAL A N 1
ATOM 1449 C CA . VAL A 1 191 ? 3.206 15.088 1.833 1.00 78.44 191 VAL A CA 1
ATOM 1450 C C . VAL A 1 191 ? 4.420 15.028 2.752 1.00 78.44 191 VAL A C 1
ATOM 1452 O O . VAL A 1 191 ? 5.070 16.036 3.024 1.00 78.44 191 VAL A O 1
ATOM 1455 N N . THR A 1 192 ? 4.753 13.816 3.185 1.00 79.75 192 THR A N 1
ATOM 1456 C CA . THR A 1 192 ? 5.996 13.515 3.897 1.00 79.75 192 THR A CA 1
ATOM 1457 C C . THR A 1 192 ? 6.851 12.646 2.991 1.00 79.75 192 THR A C 1
ATOM 1459 O O . THR A 1 192 ? 6.378 11.642 2.473 1.00 79.75 192 THR A O 1
ATOM 1462 N N . ALA A 1 193 ? 8.112 13.014 2.784 1.00 76.56 193 ALA A N 1
ATOM 1463 C CA . ALA A 1 193 ? 9.073 12.215 2.030 1.00 76.56 193 ALA A CA 1
ATOM 1464 C C . ALA A 1 193 ? 10.099 11.611 3.001 1.00 76.56 193 ALA A C 1
ATOM 1466 O O . ALA A 1 193 ? 10.766 12.353 3.718 1.00 76.56 193 ALA A O 1
ATOM 1467 N N . LEU A 1 194 ? 10.218 10.281 3.048 1.00 78.50 194 LEU A N 1
ATOM 1468 C CA . LEU A 1 194 ? 11.145 9.571 3.934 1.00 78.50 194 LEU A CA 1
ATOM 1469 C C . LEU A 1 194 ? 12.248 8.893 3.137 1.00 78.50 194 LEU A C 1
ATOM 1471 O O . LEU A 1 194 ? 12.008 7.894 2.470 1.00 78.50 194 LEU A O 1
ATOM 1475 N N . ASN A 1 195 ? 13.475 9.386 3.262 1.00 74.75 195 ASN A N 1
ATOM 1476 C CA . ASN A 1 195 ? 14.640 8.701 2.717 1.00 74.75 195 ASN A CA 1
ATOM 1477 C C . ASN A 1 195 ? 15.113 7.594 3.672 1.00 74.75 195 ASN A C 1
ATOM 1479 O O . ASN A 1 195 ? 15.712 7.877 4.712 1.00 74.75 195 ASN A O 1
ATOM 1483 N N . LEU A 1 196 ? 14.857 6.339 3.310 1.00 79.81 196 LEU A N 1
ATOM 1484 C CA . LEU A 1 196 ? 15.253 5.172 4.095 1.00 79.81 196 LEU A CA 1
ATOM 1485 C C . LEU A 1 196 ? 16.617 4.673 3.610 1.00 79.81 196 LEU A C 1
ATOM 1487 O O . LEU A 1 196 ? 16.723 3.871 2.683 1.00 79.81 196 LEU A O 1
ATOM 1491 N N . LYS A 1 197 ? 17.683 5.194 4.227 1.00 75.94 197 LYS A N 1
ATOM 1492 C CA . LYS A 1 197 ? 19.06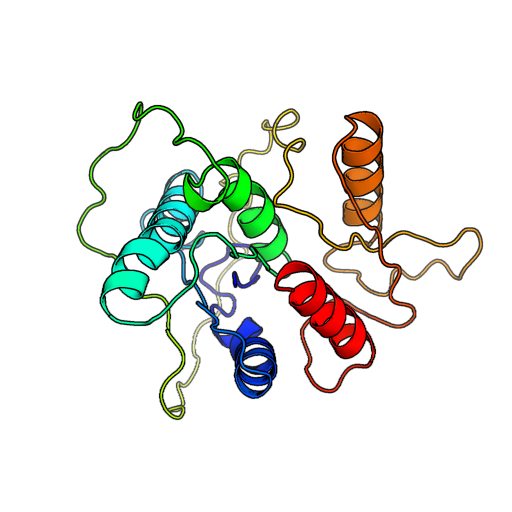3 4.820 3.889 1.00 75.94 197 LYS A CA 1
ATOM 1493 C C . LYS A 1 197 ? 19.259 3.309 4.028 1.00 75.94 197 LYS A C 1
ATOM 1495 O O . LYS A 1 197 ? 18.882 2.730 5.041 1.00 75.94 197 LYS A O 1
ATOM 1500 N N . GLY A 1 198 ? 19.894 2.694 3.034 1.00 76.00 198 GLY A N 1
ATOM 1501 C CA . GLY A 1 198 ? 20.193 1.260 3.057 1.00 76.00 198 GLY A CA 1
ATOM 1502 C C . GLY A 1 198 ? 19.023 0.353 2.664 1.00 76.00 198 GLY A C 1
ATOM 1503 O O . GLY A 1 198 ? 19.223 -0.854 2.599 1.00 76.00 198 GLY A O 1
ATOM 1504 N N . ALA A 1 199 ? 17.832 0.895 2.386 1.00 81.25 199 ALA A N 1
ATOM 1505 C CA . ALA A 1 199 ? 16.686 0.099 1.958 1.00 81.25 199 ALA A CA 1
ATOM 1506 C C . ALA A 1 199 ? 16.700 -0.122 0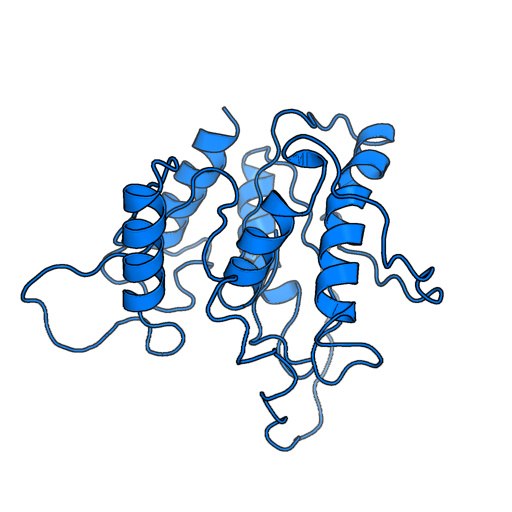.439 1.00 81.25 199 ALA A C 1
ATOM 1508 O O . ALA A 1 199 ? 16.780 0.840 -0.329 1.00 81.25 199 ALA A O 1
ATOM 1509 N N . GLY A 1 200 ? 16.608 -1.382 0.018 1.00 79.25 200 GLY A N 1
ATOM 1510 C CA . GLY A 1 200 ? 16.282 -1.753 -1.353 1.00 79.25 200 GLY A CA 1
ATOM 1511 C C . GLY A 1 200 ? 14.774 -1.914 -1.539 1.00 79.25 200 GLY A C 1
ATOM 1512 O O . GLY A 1 200 ? 13.968 -1.421 -0.747 1.00 79.25 200 GLY A O 1
ATOM 1513 N N . HIS A 1 201 ? 14.379 -2.607 -2.609 1.00 86.00 201 HIS A N 1
ATOM 1514 C CA . HIS A 1 201 ? 12.969 -2.714 -2.984 1.00 86.00 201 HIS A CA 1
ATOM 1515 C C . HIS A 1 201 ? 12.117 -3.430 -1.929 1.00 86.00 201 HIS A C 1
ATOM 1517 O O . HIS A 1 201 ? 10.984 -3.028 -1.677 1.00 86.00 201 HIS A O 1
ATOM 1523 N N . PHE A 1 202 ? 12.633 -4.502 -1.324 1.00 86.88 202 PHE A N 1
ATOM 1524 C CA . PHE A 1 202 ? 11.842 -5.405 -0.479 1.00 86.88 202 PHE A CA 1
ATOM 1525 C C . PHE A 1 202 ? 12.027 -5.155 1.017 1.00 86.88 202 PHE A C 1
ATOM 1527 O O . PHE A 1 202 ? 11.146 -5.507 1.796 1.00 86.88 202 PHE A O 1
ATOM 1534 N N . GLU A 1 203 ? 13.093 -4.467 1.425 1.00 86.50 203 GLU A N 1
ATOM 1535 C CA . GLU A 1 203 ? 13.313 -4.040 2.813 1.00 86.50 203 GLU A CA 1
ATOM 1536 C C . GLU A 1 203 ? 12.181 -3.128 3.316 1.00 86.50 203 GLU A C 1
ATOM 1538 O O . GLU A 1 203 ? 11.942 -3.019 4.516 1.00 86.50 203 GLU A O 1
ATOM 1543 N N . LEU A 1 204 ? 11.443 -2.498 2.398 1.00 86.56 204 LEU A N 1
ATOM 1544 C CA . LEU A 1 204 ? 10.256 -1.696 2.695 1.00 86.56 204 LEU A CA 1
ATOM 1545 C C . LEU A 1 204 ? 9.052 -2.530 3.156 1.00 86.56 204 LEU A C 1
ATOM 1547 O O . LEU A 1 204 ? 8.090 -1.958 3.658 1.00 86.56 204 LEU A O 1
ATOM 1551 N N . ILE A 1 205 ? 9.076 -3.849 2.947 1.00 89.50 205 ILE A N 1
ATOM 1552 C CA . ILE A 1 205 ? 7.998 -4.783 3.301 1.00 89.50 205 ILE A CA 1
ATOM 1553 C C . ILE A 1 205 ? 8.505 -6.037 4.028 1.00 89.50 205 ILE A C 1
ATOM 1555 O O . ILE A 1 205 ? 7.837 -7.070 4.047 1.00 89.50 205 ILE A O 1
ATOM 1559 N N . ASP A 1 206 ? 9.680 -5.954 4.649 1.00 92.25 206 ASP A N 1
ATOM 1560 C CA . ASP A 1 206 ? 10.193 -6.985 5.547 1.00 92.25 206 ASP A CA 1
ATOM 1561 C C . ASP A 1 206 ? 10.026 -6.520 7.001 1.00 92.25 206 ASP A C 1
ATOM 1563 O O . ASP A 1 206 ? 10.705 -5.573 7.403 1.00 92.25 206 ASP A O 1
ATOM 1567 N N . PRO A 1 207 ? 9.195 -7.187 7.831 1.00 95.06 207 PRO A N 1
ATOM 1568 C CA . PRO A 1 207 ? 9.025 -6.818 9.234 1.00 95.06 207 PRO A CA 1
ATOM 1569 C C . PRO A 1 207 ? 10.302 -6.777 10.073 1.00 95.06 207 PRO A C 1
ATOM 1571 O O . PRO A 1 207 ? 10.306 -6.179 11.148 1.00 95.06 207 PRO A O 1
ATOM 1574 N N . LYS A 1 208 ? 11.376 -7.430 9.620 1.00 95.56 208 LYS A N 1
ATOM 1575 C CA . LYS A 1 208 ? 12.671 -7.458 10.310 1.00 95.56 208 LYS A CA 1
ATOM 1576 C C . LYS A 1 208 ? 13.612 -6.342 9.861 1.00 95.56 208 LYS A C 1
ATOM 1578 O O . LYS A 1 208 ? 14.637 -6.126 10.507 1.00 95.56 208 LYS A O 1
ATOM 1583 N N . ALA A 1 209 ? 13.300 -5.645 8.771 1.00 88.44 209 ALA A N 1
ATOM 1584 C CA . ALA A 1 209 ? 14.151 -4.592 8.246 1.00 88.44 209 ALA A CA 1
ATOM 1585 C C . ALA A 1 209 ? 13.985 -3.286 9.050 1.00 88.44 209 ALA A C 1
ATOM 1587 O O . ALA A 1 209 ? 12.859 -2.884 9.358 1.00 88.44 209 ALA A O 1
ATOM 1588 N N . PRO A 1 210 ? 15.076 -2.539 9.317 1.00 89.19 210 PRO A N 1
ATOM 1589 C CA . PRO A 1 210 ? 14.991 -1.221 9.953 1.00 89.19 210 PRO A CA 1
ATOM 1590 C C . PRO A 1 210 ? 14.090 -0.234 9.195 1.00 89.19 210 PRO A C 1
ATOM 1592 O O . PRO A 1 210 ? 13.420 0.598 9.803 1.00 89.19 210 PRO A O 1
ATOM 1595 N N . ALA A 1 211 ? 14.044 -0.345 7.864 1.00 84.62 211 ALA A N 1
ATOM 1596 C CA . ALA A 1 211 ? 13.194 0.475 7.008 1.00 84.62 211 ALA A CA 1
ATOM 1597 C C . ALA A 1 211 ? 11.701 0.282 7.319 1.00 84.62 211 ALA A C 1
ATOM 1599 O O . ALA A 1 211 ? 10.960 1.263 7.414 1.00 84.62 211 ALA A O 1
ATOM 1600 N N . TRP A 1 212 ? 11.269 -0.961 7.551 1.00 92.25 212 TRP A N 1
ATOM 1601 C CA . TRP A 1 212 ? 9.886 -1.247 7.910 1.00 92.25 212 TRP A CA 1
ATOM 1602 C C . TRP A 1 212 ? 9.493 -0.643 9.256 1.00 92.25 212 TRP A C 1
ATOM 1604 O O . TRP A 1 212 ? 8.398 -0.105 9.364 1.00 92.25 212 TRP A O 1
ATOM 1614 N N . ALA A 1 213 ? 10.374 -0.647 10.261 1.00 92.25 213 ALA A N 1
ATOM 1615 C CA . ALA A 1 213 ? 10.068 -0.032 11.556 1.00 92.25 213 ALA A CA 1
ATOM 1616 C C . ALA A 1 213 ? 9.680 1.453 11.411 1.00 92.25 213 ALA A C 1
ATOM 1618 O O . ALA A 1 213 ? 8.722 1.915 12.035 1.00 92.25 213 ALA A O 1
ATOM 1619 N N . VAL A 1 214 ? 10.368 2.181 10.523 1.00 87.56 214 VAL A N 1
ATOM 1620 C CA . VAL A 1 214 ? 10.034 3.574 10.191 1.00 87.56 214 VAL A CA 1
ATOM 1621 C C . VAL A 1 214 ? 8.690 3.660 9.460 1.00 87.56 214 VAL A C 1
ATOM 1623 O O . VAL A 1 214 ? 7.849 4.478 9.828 1.00 87.56 214 VAL A O 1
ATOM 1626 N N . ILE A 1 215 ? 8.451 2.809 8.457 1.00 89.50 215 ILE A N 1
ATOM 1627 C CA . ILE A 1 215 ? 7.190 2.791 7.691 1.00 89.50 215 ILE A CA 1
ATOM 1628 C C . ILE A 1 215 ? 5.995 2.462 8.595 1.00 89.50 215 ILE A C 1
ATOM 1630 O O . ILE A 1 215 ? 4.975 3.148 8.544 1.00 89.50 215 ILE A O 1
ATOM 1634 N N . LYS A 1 216 ? 6.130 1.454 9.457 1.00 93.19 216 LYS A N 1
ATOM 1635 C CA . LYS A 1 216 ? 5.119 1.032 10.428 1.00 93.19 216 LYS A CA 1
ATOM 1636 C C . LYS A 1 216 ? 4.752 2.171 11.371 1.00 93.19 216 LYS A C 1
ATOM 1638 O O . LYS A 1 216 ? 3.570 2.447 11.549 1.00 93.19 216 LYS A O 1
ATOM 1643 N N . ALA A 1 217 ? 5.750 2.859 11.933 1.00 90.25 217 ALA A N 1
ATOM 1644 C CA . ALA A 1 217 ? 5.519 4.010 12.802 1.00 90.25 217 ALA A CA 1
ATOM 1645 C C . ALA A 1 217 ? 4.731 5.118 12.085 1.00 90.25 217 ALA A C 1
ATOM 1647 O O . ALA A 1 217 ? 3.839 5.722 12.671 1.00 90.25 217 ALA A O 1
ATOM 1648 N N . GLN A 1 218 ? 5.008 5.337 10.800 1.00 88.50 218 GLN A N 1
ATOM 1649 C CA . GLN A 1 218 ? 4.314 6.342 9.996 1.00 88.50 218 GLN A CA 1
ATOM 1650 C C . GLN A 1 218 ? 2.875 5.936 9.694 1.00 88.50 218 GLN A C 1
ATOM 1652 O O . GLN A 1 218 ? 1.978 6.749 9.876 1.00 88.50 218 GLN A O 1
ATOM 1657 N N . ILE A 1 219 ? 2.634 4.677 9.315 1.00 87.69 219 ILE A N 1
ATOM 1658 C CA . ILE A 1 219 ? 1.272 4.147 9.147 1.00 87.69 219 ILE A CA 1
ATOM 1659 C C . ILE A 1 219 ? 0.469 4.324 10.441 1.00 87.69 219 ILE A C 1
ATOM 1661 O O . ILE A 1 219 ? -0.662 4.791 10.380 1.00 87.69 219 ILE A O 1
ATOM 1665 N N . LYS A 1 220 ? 1.056 4.006 11.601 1.00 88.38 220 LYS A N 1
ATOM 1666 C CA . LYS A 1 220 ? 0.388 4.161 12.902 1.00 88.38 220 LYS A CA 1
ATOM 1667 C C . LYS A 1 220 ? 0.103 5.622 13.242 1.00 88.38 220 LYS A C 1
ATOM 1669 O O . LYS A 1 220 ? -1.013 5.920 13.619 1.00 88.38 220 LYS A O 1
ATOM 1674 N N . SER A 1 221 ? 1.042 6.536 12.991 1.00 85.88 221 SER A N 1
ATOM 1675 C CA . SER A 1 221 ? 0.833 7.972 13.249 1.00 85.88 221 SER A CA 1
ATOM 1676 C C . SER A 1 221 ? -0.284 8.614 12.416 1.00 85.88 221 SER A C 1
ATOM 1678 O O . SER A 1 221 ? -0.707 9.725 12.703 1.00 85.88 221 SER A O 1
ATOM 1680 N N . LEU A 1 222 ? -0.722 7.949 11.344 1.00 84.25 222 LEU A N 1
ATOM 1681 C CA . LEU A 1 222 ? -1.862 8.375 10.530 1.00 84.25 222 LEU A CA 1
ATOM 1682 C C . LEU A 1 222 ? -3.184 7.788 11.016 1.00 84.25 222 LEU A C 1
ATOM 1684 O O . LEU A 1 222 ? -4.228 8.180 10.505 1.00 84.25 222 LEU A O 1
ATOM 1688 N N . LEU A 1 223 ? -3.096 6.826 11.936 1.00 79.62 223 LEU A N 1
ATOM 1689 C CA . LEU A 1 223 ? -4.199 6.152 12.594 1.00 79.62 223 LEU A CA 1
ATOM 1690 C C . LEU A 1 223 ? -4.418 6.639 14.037 1.00 79.62 223 LEU A C 1
ATOM 1692 O O . LEU A 1 223 ? -5.296 6.109 14.712 1.00 79.6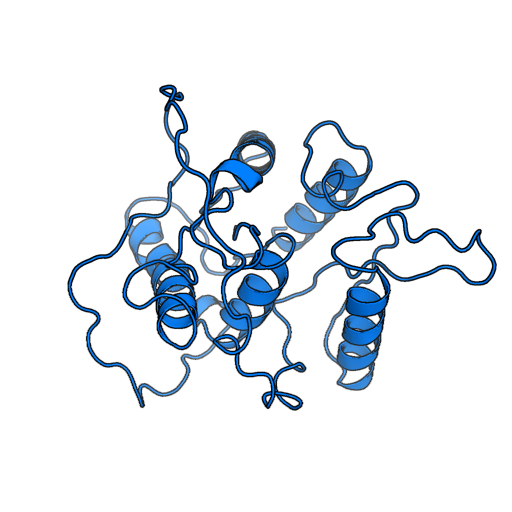2 223 LEU A O 1
ATOM 1696 N N . ASP A 1 224 ? -3.645 7.615 14.506 1.00 73.00 224 ASP A N 1
ATOM 1697 C CA . ASP A 1 224 ? -3.769 8.235 15.832 1.00 73.00 224 ASP A CA 1
ATOM 1698 C C . ASP A 1 224 ? -4.425 9.623 15.712 1.00 73.00 224 ASP A C 1
ATOM 1700 O O . ASP A 1 224 ? -5.260 9.960 16.583 1.00 73.00 224 ASP A O 1
#

pLDDT: mean 70.22, std 26.53, range [19.97, 98.0]

Radius of gyration: 17.54 Å; 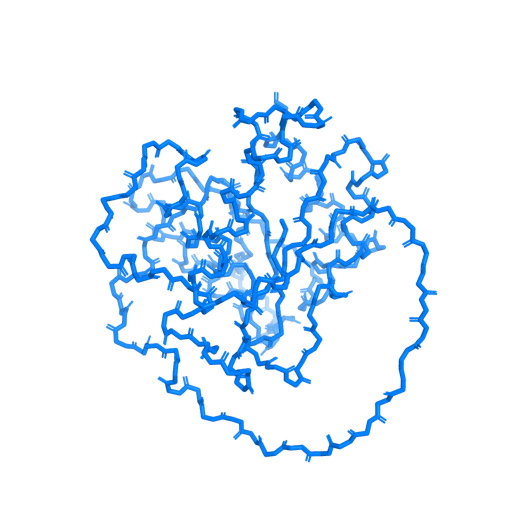chains: 1; bounding box: 49×48×40 Å